Protein AF-A0A0D2F2R9-F1 (afdb_monomer)

Foldseek 3Di:
DDDVVDPPPPDDLLDDPLVCLDPPRDLLVLVVNLLSLLLLLVLLLQLLLLLVVCVVPHDPVCSLVVSCPRRPDPVSSVCRPPDPVVSVVSNVSSLVRNLSSVVSSCVFAVCQLVCLLPVCVLQVDQDPDDDTRDSNSSSNSCVVCSVVQVVRPPRSVLLVLLLVLQLVLCLVVLVVVLVDPVLCPDPPNPDDSVRVSNVRSSVCSSVRSVQSSQQSSDPDPDRPSNVVSVVVVVVVVVVVVVVVVVVVVPPPPDDDPPDDD

Secondary structure (DSSP, 8-state):
---TT---TT--TT---GGGGSTT--HHHHHHHHHHHHHHHHHHHHHHHHHHHHHTTS-HHHHHHHHHTS-SSTTGGGGTT--HHHHHHHHHHHHHHHHHHHHHHHHH-TTHHHHHHSHHHHHSS--S---TTSHHHHHHHHHHHHHHHHHSTTHHHHHHHHHHHHHHHTHHHHHHHHHSHHHHTSTTTTS-HHHHHHHHHHHHGGGGHHHHHHHHT--SSS-HHHHHHHHHHHHHHHHHHHHHHHHHTSSS---------

Organism: NCBI:txid1851006

Radius of gyration: 24.72 Å; Cα contacts (8 Å, |Δi|>4): 229; chains: 1; bounding box: 57×102×55 Å

Mean predicted aligned error: 7.51 Å

Solvent-accessible surface area (backbone atoms only — not comparable to full-atom values): 15160 Å² total; per-residue (Å²): 134,88,58,90,90,66,74,65,82,83,63,61,93,81,55,85,64,70,78,57,59,46,100,80,51,51,62,65,59,53,51,52,51,42,52,53,48,43,52,52,42,48,32,51,45,48,48,53,37,48,52,62,54,40,71,77,72,49,64,77,90,50,47,66,62,58,48,65,67,56,40,85,45,81,79,49,50,75,56,52,92,51,58,70,68,58,54,49,52,52,46,55,51,41,54,51,48,48,43,53,46,50,55,29,40,46,72,48,28,65,51,44,59,52,41,70,78,49,40,65,76,36,64,72,58,79,62,93,65,66,49,95,52,36,62,39,40,44,25,51,46,41,72,76,41,41,68,62,53,69,72,41,80,58,45,59,57,41,52,51,42,4,22,51,51,33,26,64,72,42,46,65,63,51,52,57,45,63,72,32,70,68,40,63,77,37,94,71,51,86,60,51,72,66,60,52,37,52,54,50,6,56,72,40,15,65,81,29,43,66,42,27,52,48,36,75,52,52,89,60,91,70,47,56,46,62,57,51,50,51,52,51,55,50,51,54,52,51,54,51,51,52,55,54,58,60,58,67,70,71,73,77,82,74,81,78,83,81,85,77,137

pLDDT: mean 89.36, std 12.5, range [43.59, 98.31]

Sequence (261 aa):
MDLPFLNIKGADVLEDVTYLKQRHGDVHHVAAVMLLKLKLHIDIINIKLVRKVIAARLPPELWGRVEAYVPRSPVSAQWVGKPYGEITRTQCKLEVQVKLLSGAIRNINPHFAGGLLDPDEYLSSRPGYYSPGSPEEVQLLLHYSYTAWWQHEGVLELLQSAKSIAGKDSEDEIEDMMEGTTFRNNPGSDRTKEELLDDVSRNRLWAYIDYAVADAMSLSENRPSDVKMLQTRQRNRELLAEEYEDEDEDEDEYEYDSDSE

Structure (mmCIF, N/CA/C/O backbone):
data_AF-A0A0D2F2R9-F1
#
_entry.id   AF-A0A0D2F2R9-F1
#
loop_
_atom_site.group_PDB
_atom_site.id
_atom_site.type_symbol
_atom_site.label_atom_id
_atom_site.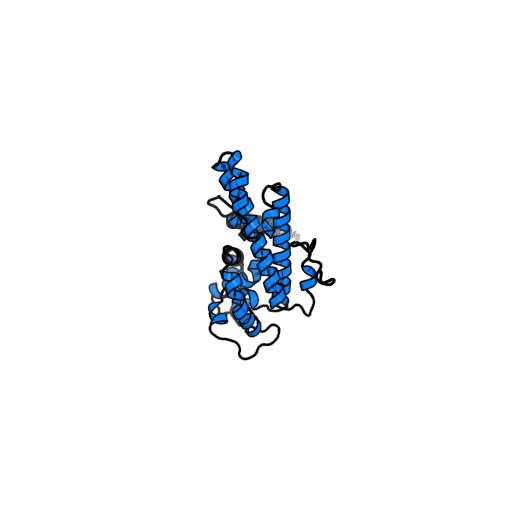label_alt_id
_atom_site.label_comp_id
_atom_site.label_asym_id
_atom_site.label_entity_id
_atom_site.label_seq_id
_atom_site.pdbx_PDB_ins_code
_atom_site.Cartn_x
_atom_site.Cartn_y
_atom_site.Cartn_z
_atom_site.occupancy
_atom_site.B_iso_or_equiv
_atom_site.auth_seq_id
_atom_site.auth_comp_id
_atom_site.auth_asym_id
_atom_site.auth_atom_id
_atom_site.pdbx_PDB_model_num
ATOM 1 N N . MET A 1 1 ? 4.576 -34.138 16.706 1.00 43.59 1 MET A N 1
ATOM 2 C CA . MET A 1 1 ? 5.961 -34.004 16.220 1.00 43.59 1 MET A CA 1
ATOM 3 C C . MET A 1 1 ? 6.356 -32.550 16.394 1.00 43.59 1 MET A C 1
ATOM 5 O O . MET A 1 1 ? 5.737 -31.715 15.751 1.00 43.59 1 MET A O 1
ATOM 9 N N . ASP A 1 2 ? 7.306 -32.252 17.280 1.00 52.09 2 ASP A N 1
ATOM 10 C CA . ASP A 1 2 ? 7.965 -30.942 17.332 1.00 52.09 2 ASP A CA 1
ATOM 11 C C . ASP A 1 2 ? 9.156 -31.005 16.366 1.00 52.09 2 ASP A C 1
ATOM 13 O O . ASP A 1 2 ? 10.113 -31.740 16.604 1.00 52.09 2 ASP A O 1
ATOM 17 N N . LEU A 1 3 ? 9.064 -30.310 15.230 1.00 56.62 3 LEU A N 1
ATOM 18 C CA . LEU A 1 3 ? 10.177 -30.174 14.290 1.00 56.62 3 LEU A CA 1
ATOM 19 C C . LEU A 1 3 ? 11.102 -29.053 14.808 1.00 56.62 3 LEU A C 1
ATOM 21 O O . LEU A 1 3 ? 10.664 -27.904 14.859 1.00 56.62 3 LEU A O 1
ATOM 25 N N . PRO A 1 4 ? 12.366 -29.333 15.183 1.00 58.88 4 PRO A N 1
ATOM 26 C CA . PRO A 1 4 ? 13.235 -28.361 15.862 1.00 58.88 4 PRO A CA 1
ATOM 27 C C . PRO A 1 4 ? 13.647 -27.160 14.993 1.00 58.88 4 PRO A C 1
ATOM 29 O O . PRO A 1 4 ? 14.114 -26.156 15.519 1.00 58.88 4 PRO A O 1
ATOM 32 N N . PHE A 1 5 ? 13.458 -27.239 13.676 1.00 55.34 5 PHE A N 1
ATOM 33 C CA . PHE A 1 5 ? 13.800 -26.186 12.713 1.00 55.34 5 PHE A CA 1
ATOM 34 C C . PHE A 1 5 ? 12.617 -25.283 12.329 1.00 55.34 5 PHE A C 1
ATOM 36 O O . PHE A 1 5 ? 12.804 -24.316 11.600 1.00 55.34 5 PHE A O 1
ATOM 43 N N . LEU A 1 6 ? 11.407 -25.575 12.815 1.00 51.28 6 LEU A N 1
ATOM 44 C CA . LEU A 1 6 ? 10.207 -24.783 12.547 1.00 51.28 6 LEU A CA 1
ATOM 45 C C . LEU A 1 6 ? 9.561 -24.370 13.875 1.00 51.28 6 LEU A C 1
ATOM 47 O O . LEU A 1 6 ? 8.419 -24.714 14.180 1.00 51.28 6 LEU A O 1
ATOM 51 N N . ASN A 1 7 ? 10.324 -23.650 14.703 1.00 58.91 7 ASN A N 1
ATOM 52 C CA . ASN A 1 7 ? 9.781 -23.053 15.916 1.00 58.91 7 ASN A CA 1
ATOM 53 C C . ASN A 1 7 ? 8.976 -21.793 15.568 1.00 58.91 7 ASN A C 1
ATOM 55 O O . ASN A 1 7 ? 9.491 -20.681 15.583 1.00 58.91 7 ASN A O 1
ATOM 59 N N . ILE A 1 8 ? 7.695 -21.983 15.262 1.00 65.62 8 ILE A N 1
ATOM 60 C CA . ILE A 1 8 ? 6.732 -20.898 15.012 1.00 65.62 8 ILE A CA 1
ATOM 61 C C . ILE A 1 8 ? 6.166 -20.283 16.303 1.00 65.62 8 ILE A C 1
ATOM 63 O O . ILE A 1 8 ? 5.365 -19.348 16.245 1.00 65.62 8 ILE A O 1
ATOM 67 N N . LYS A 1 9 ? 6.540 -20.797 17.486 1.00 65.62 9 LYS A N 1
ATOM 68 C CA . LYS A 1 9 ? 6.052 -20.260 18.763 1.00 65.62 9 LYS A CA 1
ATOM 69 C C . LYS A 1 9 ? 6.741 -18.925 19.034 1.00 65.62 9 LYS A C 1
ATOM 71 O O . LYS A 1 9 ? 7.938 -18.884 19.294 1.00 65.62 9 LYS A O 1
ATOM 76 N N . GLY A 1 10 ? 5.960 -17.848 18.996 1.00 69.19 10 GLY A N 1
ATOM 77 C CA . GLY A 1 10 ? 6.463 -16.484 19.171 1.00 69.19 10 GLY A CA 1
ATOM 78 C C . GLY A 1 10 ? 6.963 -15.830 17.883 1.00 69.19 10 GLY A C 1
ATOM 79 O O . GLY A 1 10 ? 7.664 -14.828 17.970 1.00 69.19 10 GLY A O 1
ATOM 80 N N . ALA A 1 11 ? 6.616 -16.372 16.708 1.00 79.25 11 ALA A N 1
ATOM 81 C CA . ALA A 1 11 ? 6.898 -15.705 15.442 1.00 79.25 11 ALA A CA 1
ATOM 82 C C . ALA A 1 11 ? 6.258 -14.304 15.422 1.00 79.25 11 ALA A C 1
ATOM 84 O O . ALA A 1 11 ? 5.052 -14.160 15.647 1.00 79.25 11 ALA A O 1
ATOM 85 N N . ASP A 1 12 ? 7.071 -13.277 15.165 1.00 86.19 12 ASP A N 1
ATOM 86 C CA . ASP A 1 12 ? 6.595 -11.903 15.042 1.00 86.19 12 ASP A CA 1
ATOM 87 C C . ASP A 1 12 ? 6.060 -11.682 13.627 1.00 86.19 12 ASP A C 1
ATOM 89 O O . ASP A 1 12 ? 6.804 -11.567 12.658 1.00 86.19 12 ASP A O 1
ATOM 93 N N . VAL A 1 13 ? 4.741 -11.577 13.502 1.00 89.81 13 VAL A N 1
ATOM 94 C CA . VAL A 1 13 ? 4.090 -11.273 12.220 1.00 89.81 13 VAL A CA 1
ATOM 95 C C . VAL A 1 13 ? 4.494 -9.891 11.696 1.00 89.81 13 VAL A C 1
ATOM 97 O O . VAL A 1 13 ? 4.395 -9.624 10.498 1.00 89.81 13 VAL A O 1
ATOM 100 N N . LEU A 1 14 ? 4.976 -9.006 12.568 1.00 92.38 14 LEU A N 1
ATOM 101 C CA . LEU A 1 14 ? 5.519 -7.698 12.227 1.00 92.38 14 LEU A CA 1
ATOM 102 C C . LEU A 1 14 ? 7.053 -7.703 12.193 1.00 92.38 14 LEU A C 1
ATOM 104 O O . LEU A 1 14 ? 7.640 -6.622 12.281 1.00 92.38 14 LEU A O 1
ATOM 108 N N . GLU A 1 15 ? 7.704 -8.859 12.032 1.00 91.44 15 GLU A N 1
ATOM 109 C CA . GLU A 1 15 ? 9.161 -8.931 11.902 1.00 91.44 15 GLU A CA 1
ATOM 110 C C . GLU A 1 15 ? 9.682 -8.000 10.802 1.00 91.44 15 GLU A C 1
ATOM 112 O O . GLU A 1 15 ? 8.960 -7.636 9.861 1.00 91.44 15 GLU A O 1
ATOM 117 N N . ASP A 1 16 ? 10.935 -7.582 10.958 1.00 91.19 16 ASP A N 1
ATOM 118 C CA . ASP A 1 16 ? 11.603 -6.756 9.968 1.00 91.19 16 ASP A CA 1
ATOM 119 C C . ASP A 1 16 ? 11.677 -7.479 8.618 1.00 91.19 16 ASP A C 1
ATOM 121 O O . ASP A 1 16 ? 12.004 -8.656 8.554 1.00 91.19 16 ASP A O 1
ATOM 125 N N . VAL A 1 17 ? 11.369 -6.766 7.534 1.00 92.75 17 VAL A N 1
ATOM 126 C CA . VAL A 1 17 ? 11.293 -7.335 6.177 1.00 92.75 17 VAL A CA 1
ATOM 127 C C . VAL A 1 17 ? 12.525 -7.009 5.334 1.00 92.75 17 VAL A C 1
ATOM 129 O O . VAL A 1 17 ? 12.573 -7.346 4.153 1.00 92.75 17 VAL A O 1
ATOM 132 N N . THR A 1 18 ? 13.533 -6.330 5.892 1.00 90.12 18 THR A N 1
ATOM 133 C CA . THR A 1 18 ? 14.696 -5.889 5.106 1.00 90.12 18 THR A CA 1
ATOM 134 C C . THR A 1 18 ? 15.574 -7.050 4.653 1.00 90.12 18 THR A C 1
ATOM 136 O O . THR A 1 18 ? 16.265 -6.914 3.643 1.00 90.12 18 THR A O 1
ATOM 139 N N . TYR A 1 19 ? 15.481 -8.216 5.303 1.00 87.00 19 TYR A N 1
ATOM 140 C CA . TYR A 1 19 ? 16.155 -9.437 4.853 1.00 87.00 19 TYR A CA 1
ATOM 141 C C . TYR A 1 19 ? 15.726 -9.870 3.441 1.00 87.00 19 TYR A C 1
ATOM 143 O O . TYR A 1 19 ? 16.509 -10.495 2.730 1.00 87.00 19 TYR A O 1
ATOM 151 N N . LEU A 1 20 ? 14.528 -9.473 2.997 1.00 88.06 20 LEU A N 1
ATOM 152 C CA . LEU A 1 20 ? 14.002 -9.763 1.660 1.00 88.06 20 LEU A CA 1
ATOM 153 C C . LEU A 1 20 ? 14.582 -8.862 0.561 1.00 88.06 20 LEU A C 1
ATOM 155 O O . LEU A 1 20 ? 14.332 -9.099 -0.616 1.00 88.06 20 LEU A O 1
ATOM 159 N N . LYS A 1 21 ? 15.383 -7.846 0.913 1.00 81.00 21 LYS A N 1
ATOM 160 C CA . LYS A 1 21 ? 16.073 -6.973 -0.056 1.00 81.00 21 LYS A CA 1
ATOM 161 C C . LYS A 1 21 ? 17.346 -7.590 -0.651 1.00 81.00 21 LYS A C 1
ATOM 163 O O . LYS A 1 21 ? 18.031 -6.931 -1.430 1.00 81.00 21 LYS A O 1
ATOM 168 N N . GLN A 1 22 ? 17.726 -8.802 -0.249 1.00 70.50 22 GLN A N 1
ATOM 169 C CA . GLN A 1 22 ? 18.980 -9.419 -0.683 1.00 70.50 22 GLN A CA 1
ATOM 170 C C . GLN A 1 22 ? 18.961 -9.777 -2.180 1.00 70.50 22 GLN A C 1
ATOM 172 O O . GLN A 1 22 ? 17.919 -10.081 -2.750 1.00 70.50 22 GLN A O 1
ATOM 177 N N . ARG A 1 23 ? 20.149 -9.786 -2.805 1.00 56.97 23 ARG A N 1
ATOM 178 C CA . ARG A 1 23 ? 20.401 -9.935 -4.259 1.00 56.97 23 ARG A CA 1
ATOM 179 C C . ARG A 1 23 ? 19.806 -11.195 -4.924 1.00 56.97 23 ARG A C 1
ATOM 181 O O . ARG A 1 23 ? 19.822 -11.283 -6.143 1.00 56.97 23 ARG A O 1
ATOM 188 N N . HIS A 1 24 ? 19.290 -12.146 -4.145 1.00 58.75 24 HIS A N 1
ATOM 189 C CA . HIS A 1 24 ? 18.661 -13.387 -4.618 1.00 58.75 24 HIS A CA 1
ATOM 190 C C . HIS A 1 24 ? 17.223 -13.556 -4.093 1.00 58.75 24 HIS A C 1
ATOM 192 O O . HIS A 1 24 ? 16.749 -14.681 -3.960 1.00 58.75 24 HIS A O 1
ATOM 198 N N . GLY A 1 25 ? 16.554 -12.461 -3.717 1.00 68.56 25 GLY A N 1
ATOM 199 C CA . GLY A 1 25 ? 15.155 -12.499 -3.304 1.00 68.56 25 GLY A CA 1
ATOM 200 C C . GLY A 1 25 ? 14.272 -13.039 -4.428 1.00 68.56 25 GLY A C 1
ATOM 201 O O . GLY A 1 25 ? 14.330 -12.555 -5.553 1.00 68.56 25 GLY A O 1
ATOM 202 N N . ASP A 1 26 ? 13.472 -14.052 -4.116 1.00 88.19 26 ASP A N 1
ATOM 203 C CA . ASP A 1 26 ? 12.500 -14.637 -5.036 1.00 88.19 26 ASP A CA 1
ATOM 204 C C . ASP A 1 26 ? 11.239 -13.760 -5.103 1.00 88.19 26 ASP A C 1
AT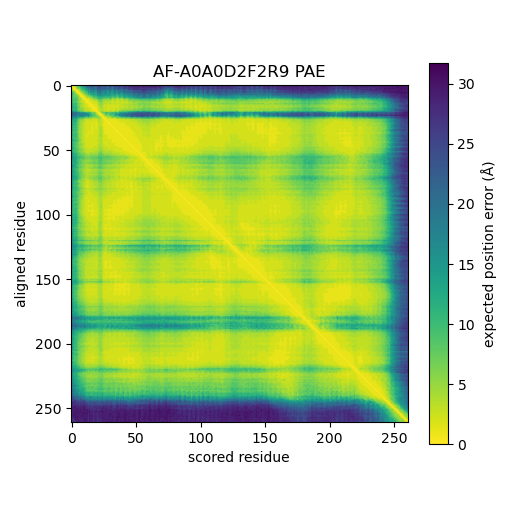OM 206 O O . ASP A 1 26 ? 10.612 -13.493 -4.071 1.00 88.19 26 ASP A O 1
ATOM 210 N N . VAL A 1 27 ? 10.851 -13.320 -6.307 1.00 92.75 27 VAL A N 1
ATOM 211 C CA . VAL A 1 27 ? 9.683 -12.445 -6.510 1.00 92.75 27 VAL A CA 1
ATOM 212 C C . VAL A 1 27 ? 8.401 -13.081 -5.972 1.00 92.75 27 VAL A C 1
ATOM 214 O O . VAL A 1 27 ? 7.575 -12.376 -5.390 1.00 92.75 27 VAL A O 1
ATOM 217 N N . HIS A 1 28 ? 8.259 -14.410 -6.065 1.00 93.81 28 HIS A N 1
ATOM 218 C CA . HIS A 1 28 ? 7.095 -15.117 -5.531 1.00 93.81 28 HIS A CA 1
ATOM 219 C C . HIS A 1 28 ? 7.034 -15.009 -4.007 1.00 93.81 28 HIS A C 1
ATOM 221 O O . HIS A 1 28 ? 5.979 -14.694 -3.446 1.00 93.81 28 HIS A O 1
ATOM 227 N N . HIS A 1 29 ? 8.166 -15.219 -3.334 1.00 93.62 29 HIS A N 1
ATOM 228 C CA . HIS A 1 29 ? 8.249 -15.093 -1.887 1.00 93.62 29 HIS A CA 1
ATOM 229 C C . HIS A 1 29 ? 7.958 -13.664 -1.410 1.00 93.62 29 HIS A C 1
ATOM 231 O O . HIS A 1 29 ? 7.120 -13.472 -0.524 1.00 93.62 29 HIS A O 1
ATOM 237 N N . VAL A 1 30 ? 8.583 -12.650 -2.020 1.00 95.62 30 VAL A N 1
ATOM 238 C CA . VAL A 1 30 ? 8.361 -11.253 -1.611 1.00 95.62 30 VAL A CA 1
ATOM 239 C C . VAL A 1 30 ? 6.918 -10.818 -1.895 1.00 95.62 30 VAL A C 1
ATOM 241 O O . VAL A 1 30 ? 6.299 -10.181 -1.040 1.00 95.62 30 VAL A O 1
ATOM 244 N N . ALA A 1 31 ? 6.338 -11.218 -3.032 1.00 96.56 31 ALA A N 1
ATOM 245 C CA . ALA A 1 31 ? 4.935 -10.956 -3.355 1.00 96.56 31 ALA A CA 1
ATOM 246 C C . ALA A 1 31 ? 3.977 -11.606 -2.346 1.00 96.56 31 ALA A C 1
ATOM 248 O O . ALA A 1 31 ? 3.031 -10.961 -1.889 1.00 96.56 31 ALA A O 1
ATOM 249 N N . ALA A 1 32 ? 4.241 -12.851 -1.937 1.00 96.62 32 ALA A N 1
ATOM 250 C CA . ALA A 1 32 ? 3.442 -13.533 -0.924 1.00 96.62 32 ALA A CA 1
ATOM 251 C C . ALA A 1 32 ? 3.495 -12.805 0.429 1.00 96.62 32 ALA A C 1
ATOM 253 O O . ALA A 1 32 ? 2.450 -12.564 1.040 1.00 96.62 32 ALA A O 1
ATOM 254 N N . VAL A 1 33 ? 4.689 -12.398 0.879 1.00 96.31 33 VAL A N 1
ATOM 255 C CA . VAL A 1 33 ? 4.847 -11.615 2.116 1.00 96.31 33 VAL A CA 1
ATOM 256 C C . VAL A 1 33 ? 4.134 -10.268 1.993 1.00 96.31 33 VAL A C 1
ATOM 258 O O . VAL A 1 33 ? 3.412 -9.884 2.912 1.00 96.31 33 VAL A O 1
ATOM 261 N N . MET A 1 34 ? 4.249 -9.580 0.855 1.00 97.06 34 MET A N 1
ATOM 262 C CA . MET A 1 34 ? 3.551 -8.315 0.613 1.00 97.06 34 MET A CA 1
ATOM 263 C C . MET A 1 34 ? 2.032 -8.463 0.701 1.00 97.06 34 MET A C 1
ATOM 265 O O . MET A 1 34 ? 1.394 -7.686 1.413 1.00 97.06 34 MET A O 1
ATOM 269 N N . LEU A 1 35 ? 1.457 -9.487 0.066 1.00 97.69 35 LEU A N 1
ATOM 270 C CA . LEU A 1 35 ? 0.030 -9.785 0.171 1.00 97.69 35 LEU A CA 1
ATOM 271 C C . LEU A 1 35 ? -0.383 -10.039 1.630 1.00 97.69 35 LEU A C 1
ATOM 273 O O . LEU A 1 35 ? -1.415 -9.541 2.077 1.00 97.69 35 LEU A O 1
ATOM 277 N N . LEU A 1 36 ? 0.418 -10.776 2.407 1.00 96.62 36 LEU A N 1
ATOM 278 C CA . LEU A 1 36 ? 0.139 -11.001 3.830 1.00 96.62 36 LEU A CA 1
ATOM 279 C C . LEU A 1 36 ? 0.169 -9.696 4.638 1.00 96.62 36 LEU A C 1
ATOM 281 O O . LEU A 1 36 ? -0.739 -9.467 5.438 1.00 96.62 36 LEU A O 1
ATOM 285 N N . LYS A 1 37 ? 1.152 -8.816 4.411 1.00 97.25 37 LYS A N 1
ATOM 286 C CA . LYS A 1 37 ? 1.216 -7.507 5.085 1.00 97.25 37 LYS A CA 1
ATOM 287 C C . LYS A 1 37 ? 0.031 -6.620 4.709 1.00 97.25 37 LYS A C 1
ATOM 289 O O . LYS A 1 37 ? -0.567 -6.020 5.597 1.00 97.25 37 LYS A O 1
ATOM 294 N N . LEU A 1 38 ? -0.353 -6.587 3.432 1.00 97.81 38 LEU A N 1
ATOM 295 C CA . LEU A 1 38 ? -1.517 -5.832 2.963 1.00 97.81 38 LEU A CA 1
ATOM 296 C C . LEU A 1 38 ? -2.820 -6.351 3.582 1.00 97.81 38 LEU A C 1
ATOM 298 O O . LEU A 1 38 ? -3.618 -5.546 4.046 1.00 97.81 38 LEU A O 1
ATOM 302 N N . LYS A 1 39 ? -3.015 -7.672 3.699 1.00 96.62 39 LYS A N 1
ATOM 303 C CA . LYS A 1 39 ? -4.192 -8.234 4.394 1.00 96.62 39 LYS A CA 1
ATOM 304 C C . LYS A 1 39 ? -4.303 -7.756 5.838 1.00 96.62 39 LYS A C 1
ATOM 306 O O . LYS A 1 39 ? -5.371 -7.317 6.257 1.00 96.62 39 LYS A O 1
ATOM 311 N N . LEU A 1 40 ? -3.200 -7.828 6.586 1.00 96.81 40 LEU A N 1
ATOM 312 C CA . LEU A 1 40 ? -3.157 -7.338 7.967 1.00 96.81 40 LEU A CA 1
ATOM 313 C C . LEU A 1 40 ? -3.451 -5.841 8.017 1.00 96.81 40 LEU A C 1
ATOM 315 O O . LEU A 1 40 ? -4.153 -5.375 8.908 1.00 96.81 40 LEU A O 1
ATOM 319 N N . HIS A 1 41 ? -2.949 -5.093 7.038 1.00 97.31 41 HIS A N 1
ATOM 320 C CA . HIS A 1 41 ? -3.174 -3.663 6.952 1.00 97.31 41 HIS A CA 1
ATOM 321 C C . HIS A 1 41 ? -4.653 -3.325 6.726 1.00 97.31 41 HIS A C 1
ATOM 323 O O . HIS A 1 41 ? -5.189 -2.486 7.446 1.00 97.31 41 HIS A O 1
ATOM 329 N N . ILE A 1 42 ? -5.338 -4.029 5.817 1.00 97.88 42 ILE A N 1
ATOM 330 C CA . ILE A 1 42 ? -6.787 -3.872 5.620 1.00 97.88 42 ILE A CA 1
ATOM 331 C C . ILE A 1 42 ? -7.560 -4.213 6.898 1.00 97.88 42 ILE A C 1
ATOM 333 O O . ILE A 1 42 ? -8.463 -3.472 7.279 1.00 97.88 42 ILE A O 1
ATOM 337 N N . ASP A 1 43 ? -7.196 -5.284 7.607 1.00 97.12 43 ASP A N 1
ATOM 338 C CA . ASP A 1 43 ? -7.860 -5.619 8.871 1.00 97.12 43 ASP A CA 1
ATOM 339 C C . ASP A 1 43 ? -7.673 -4.502 9.922 1.00 97.12 43 ASP A C 1
ATOM 341 O O . ASP A 1 43 ? -8.625 -4.142 10.614 1.00 97.12 43 ASP A O 1
ATOM 345 N N . ILE A 1 44 ? -6.485 -3.890 10.006 1.00 97.56 44 ILE A N 1
ATOM 346 C CA . ILE A 1 44 ? -6.218 -2.738 10.884 1.00 97.56 44 ILE A CA 1
ATOM 347 C C . ILE A 1 44 ? -7.056 -1.512 10.490 1.00 97.56 44 ILE A C 1
ATOM 349 O O . ILE A 1 44 ? -7.644 -0.871 11.367 1.00 97.56 44 ILE A O 1
ATOM 353 N N . ILE A 1 45 ? -7.145 -1.201 9.192 1.00 97.44 45 ILE A N 1
ATOM 354 C CA . ILE A 1 45 ? -8.000 -0.126 8.662 1.00 97.44 45 ILE A CA 1
ATOM 355 C C . ILE A 1 45 ? -9.448 -0.364 9.083 1.00 97.44 45 ILE A C 1
ATOM 357 O O . ILE A 1 45 ? -10.071 0.527 9.661 1.00 97.44 45 ILE A O 1
ATOM 361 N N . ASN A 1 46 ? -9.951 -1.582 8.882 1.00 97.06 46 ASN A N 1
ATOM 362 C CA . ASN A 1 46 ? -11.326 -1.941 9.205 1.00 97.06 46 ASN A CA 1
ATOM 363 C C . ASN A 1 46 ? -11.606 -1.837 10.708 1.00 97.06 46 ASN A C 1
ATOM 365 O O . ASN A 1 46 ? -12.637 -1.283 11.089 1.00 97.06 46 ASN A O 1
ATOM 369 N N . ILE A 1 47 ? -10.686 -2.288 11.574 1.00 96.94 47 ILE A N 1
ATOM 370 C CA . ILE A 1 47 ? -10.818 -2.133 13.034 1.00 96.94 47 ILE A CA 1
ATOM 371 C C . ILE A 1 47 ? -10.943 -0.646 13.398 1.00 96.94 47 ILE A C 1
ATOM 373 O O . ILE A 1 47 ? -11.844 -0.253 14.146 1.00 96.94 47 ILE A O 1
ATOM 377 N N . LYS A 1 48 ? -10.066 0.208 12.854 1.00 97.00 48 LYS A N 1
ATOM 378 C CA . LYS A 1 48 ? -10.086 1.653 13.135 1.00 97.00 48 LYS A CA 1
ATOM 379 C C . LYS A 1 48 ? -11.346 2.323 12.593 1.00 97.00 48 LYS A C 1
ATOM 381 O O . LYS A 1 48 ? -11.936 3.145 13.294 1.00 97.00 48 LYS A O 1
ATOM 386 N N . LEU A 1 49 ? -11.762 1.976 11.378 1.00 96.00 49 LEU A N 1
ATOM 387 C CA . LEU A 1 49 ? -12.959 2.517 10.742 1.00 96.00 49 LEU A CA 1
ATOM 388 C C . LEU A 1 49 ? -14.217 2.134 11.526 1.00 96.00 49 LEU A C 1
ATOM 390 O O . LEU A 1 49 ? -15.018 3.006 11.863 1.00 96.00 49 LEU A O 1
ATOM 394 N N . VAL A 1 50 ? -14.351 0.861 11.907 1.00 96.50 50 VAL A N 1
ATOM 395 C CA . VAL A 1 50 ? -15.476 0.389 12.721 1.00 96.50 50 VAL A CA 1
ATOM 396 C C . VAL A 1 50 ? -15.550 1.135 14.042 1.00 96.50 50 VAL A C 1
ATOM 398 O O . VAL A 1 50 ? -16.631 1.595 14.394 1.00 96.50 50 VAL A O 1
ATOM 401 N N . ARG A 1 51 ? -14.427 1.359 14.734 1.00 95.62 51 ARG A N 1
ATOM 402 C CA . ARG A 1 51 ? -14.421 2.163 15.968 1.00 95.62 51 ARG A CA 1
ATOM 403 C C . ARG A 1 51 ? -14.974 3.571 15.768 1.00 95.62 51 ARG A C 1
ATOM 405 O O . ARG A 1 51 ? -15.749 4.032 16.602 1.00 95.62 51 ARG A O 1
ATOM 412 N N . LYS A 1 52 ? -14.618 4.239 14.665 1.00 94.44 52 LYS A N 1
ATOM 413 C CA . LYS A 1 52 ? -15.163 5.568 14.336 1.00 94.44 52 LYS A CA 1
ATOM 414 C C . LYS A 1 52 ? -16.676 5.510 14.116 1.00 94.44 52 LYS A C 1
ATOM 416 O O . LYS A 1 52 ? -17.403 6.351 14.634 1.00 94.44 52 LYS A O 1
ATOM 421 N N . VAL A 1 53 ? -17.151 4.505 13.379 1.00 94.81 53 VAL A N 1
ATOM 422 C CA . VAL A 1 53 ? -18.574 4.358 13.040 1.00 94.81 53 VAL A CA 1
ATOM 423 C C . VAL A 1 53 ? -19.416 3.980 14.262 1.00 94.81 53 VAL A C 1
ATOM 425 O O . VAL A 1 53 ? -20.462 4.587 14.492 1.00 94.81 53 VAL A O 1
ATOM 428 N N . ILE A 1 54 ? -18.981 3.002 15.063 1.00 95.25 54 ILE A N 1
ATOM 429 C CA . ILE A 1 54 ? -19.757 2.507 16.212 1.00 95.25 54 ILE A CA 1
ATOM 430 C C . ILE A 1 54 ? -19.815 3.524 17.348 1.00 95.25 54 ILE A C 1
ATOM 432 O O . ILE A 1 54 ? -20.858 3.626 17.986 1.00 95.25 54 ILE A O 1
ATOM 436 N N . ALA A 1 55 ? -18.756 4.314 17.561 1.00 92.12 55 ALA A N 1
ATOM 437 C CA . ALA A 1 55 ? -18.748 5.354 18.589 1.00 92.12 55 ALA A CA 1
ATOM 438 C C . ALA A 1 55 ? -19.850 6.404 18.361 1.00 92.12 55 ALA A C 1
ATOM 440 O O . ALA A 1 55 ? -20.383 6.954 19.319 1.00 92.12 55 ALA A O 1
ATOM 441 N N . ALA A 1 56 ? -20.226 6.643 17.101 1.00 91.88 56 ALA A N 1
ATOM 442 C CA . ALA A 1 56 ? -21.290 7.574 16.738 1.00 91.88 56 ALA A CA 1
ATOM 443 C C . ALA A 1 56 ? -22.695 6.941 16.699 1.00 91.88 56 ALA A C 1
ATOM 445 O O . ALA A 1 56 ? -23.680 7.668 16.588 1.00 91.88 56 ALA A O 1
ATOM 446 N N . ARG A 1 57 ? -22.812 5.603 16.723 1.00 93.50 57 ARG A N 1
ATOM 447 C CA . ARG A 1 57 ? -24.067 4.900 16.381 1.00 93.50 57 ARG A CA 1
ATOM 448 C C . ARG A 1 57 ? -24.548 3.881 17.405 1.00 93.50 57 ARG A C 1
ATOM 450 O O . ARG A 1 57 ? -25.725 3.534 17.377 1.00 93.50 57 ARG A O 1
ATOM 457 N N . LEU A 1 58 ? -23.669 3.367 18.263 1.00 94.81 58 LEU A N 1
ATOM 458 C CA . LEU A 1 58 ? -23.973 2.261 19.167 1.00 94.81 58 LEU A CA 1
ATOM 459 C C . LEU A 1 58 ? -23.622 2.599 20.622 1.00 94.81 58 LEU A C 1
ATOM 461 O O . LEU A 1 58 ? -22.635 3.298 20.862 1.00 94.81 58 LEU A O 1
ATOM 465 N N . PRO A 1 59 ? -24.364 2.042 21.595 1.00 95.50 59 PRO A N 1
ATOM 466 C CA . PRO A 1 59 ? -23.984 2.076 23.003 1.00 95.50 59 PRO A CA 1
ATOM 467 C C . PRO A 1 59 ? -22.611 1.417 23.254 1.00 95.50 59 PRO A C 1
ATOM 469 O O . PRO A 1 59 ? -22.295 0.420 22.586 1.00 95.50 59 PRO A O 1
ATOM 472 N N . PRO A 1 60 ? -21.813 1.910 24.224 1.00 93.88 60 PRO A N 1
ATOM 473 C CA . PRO A 1 60 ? -20.482 1.378 24.536 1.00 93.88 60 PRO A CA 1
ATOM 474 C C . PRO A 1 60 ? -20.426 -0.129 24.807 1.00 93.88 60 PRO A C 1
ATOM 476 O O . PRO A 1 60 ? -19.446 -0.793 24.468 1.00 93.88 60 PRO A O 1
ATOM 479 N N . GLU A 1 61 ? -21.497 -0.698 25.358 1.00 94.62 61 GLU A N 1
ATOM 480 C CA . GLU A 1 61 ? -21.607 -2.120 25.697 1.00 94.62 61 GLU A CA 1
ATOM 481 C C . GLU A 1 61 ? -21.560 -3.028 24.458 1.00 94.62 61 GLU A C 1
ATOM 483 O O . GLU A 1 61 ? -21.235 -4.215 24.558 1.00 94.62 61 GLU A O 1
ATOM 488 N N . LEU A 1 62 ? -21.881 -2.484 23.278 1.00 95.12 62 LEU A N 1
ATOM 489 C CA . LEU A 1 62 ? -21.869 -3.217 22.014 1.00 95.12 62 LEU A CA 1
ATOM 490 C C . LEU A 1 62 ? -20.554 -3.071 21.245 1.00 95.12 62 LEU A C 1
ATOM 492 O O . LEU A 1 62 ? -20.309 -3.866 20.337 1.00 95.12 62 LEU A O 1
ATOM 496 N N . TRP A 1 63 ? -19.693 -2.111 21.600 1.00 94.56 63 TRP A N 1
ATOM 497 C CA . TRP A 1 63 ? -18.506 -1.792 20.804 1.00 94.56 63 TRP A CA 1
ATOM 498 C C . TRP A 1 63 ? -17.563 -2.982 20.663 1.00 94.56 63 TRP A C 1
ATOM 500 O O . TRP A 1 63 ? -17.233 -3.380 19.548 1.00 94.56 63 TRP A O 1
ATOM 510 N N . GLY A 1 64 ? -17.203 -3.608 21.788 1.00 92.44 64 GLY A N 1
ATOM 511 C CA . GLY A 1 64 ? -16.298 -4.758 21.786 1.00 92.44 64 GLY A CA 1
ATOM 512 C C . GLY A 1 64 ? -16.861 -5.965 21.033 1.00 92.44 64 GLY A C 1
ATOM 513 O O . GLY A 1 64 ? -16.103 -6.704 20.412 1.00 92.44 64 GLY A O 1
ATOM 514 N N . ARG A 1 65 ? -18.191 -6.145 21.031 1.00 94.00 65 ARG A N 1
ATOM 515 C CA . ARG A 1 65 ? -18.837 -7.237 20.289 1.00 94.00 65 ARG A CA 1
ATOM 516 C C . ARG A 1 65 ? -18.725 -7.017 18.791 1.00 94.00 65 ARG A C 1
ATOM 518 O O . ARG A 1 65 ? -18.350 -7.946 18.095 1.00 94.00 65 ARG A O 1
ATOM 525 N N . VAL A 1 66 ? -19.036 -5.813 18.311 1.00 95.44 66 VAL A N 1
ATOM 526 C CA . VAL A 1 66 ? -18.950 -5.495 16.879 1.00 95.44 66 VAL A CA 1
ATOM 527 C C . VAL A 1 66 ? -17.503 -5.550 16.409 1.00 95.44 66 VAL A C 1
ATOM 529 O O . VAL A 1 66 ? -17.218 -6.197 15.407 1.00 95.44 66 VAL A O 1
ATOM 532 N N . GLU A 1 67 ? -16.584 -4.940 17.161 1.00 95.19 67 GLU A N 1
ATOM 533 C CA . GLU A 1 67 ? -15.164 -4.914 16.809 1.00 95.19 67 GLU A CA 1
ATOM 534 C C . GLU A 1 67 ? -14.558 -6.323 16.697 1.00 95.19 67 GLU A C 1
ATOM 536 O O . GLU A 1 67 ? -13.747 -6.567 15.808 1.00 95.19 67 GLU A O 1
ATOM 541 N N . ALA A 1 68 ? -14.986 -7.275 17.533 1.00 95.06 68 ALA A N 1
ATOM 542 C CA . ALA A 1 68 ? -14.493 -8.653 17.499 1.00 95.06 68 ALA A CA 1
ATOM 543 C C . ALA A 1 68 ? -14.815 -9.418 16.202 1.00 95.06 68 ALA A C 1
ATOM 545 O O . ALA A 1 68 ? -14.116 -10.380 15.893 1.00 95.06 68 ALA A O 1
ATOM 546 N N . TYR A 1 69 ? -15.830 -8.997 15.439 1.00 95.06 69 TYR A N 1
ATOM 547 C CA . TYR A 1 69 ? -16.196 -9.618 14.157 1.00 95.06 69 TYR A CA 1
ATOM 548 C C . TYR A 1 69 ? -15.541 -8.954 12.939 1.00 95.06 69 TYR A C 1
ATOM 550 O O . TYR A 1 69 ? -15.742 -9.410 11.817 1.00 95.06 69 TYR A O 1
ATOM 558 N N . VAL A 1 70 ? -14.778 -7.878 13.137 1.00 94.44 70 VAL A N 1
ATOM 559 C CA . VAL A 1 70 ? -14.155 -7.119 12.044 1.00 94.44 70 VAL A CA 1
ATOM 560 C C . VAL A 1 70 ? -12.962 -7.830 11.402 1.00 94.44 70 VAL A C 1
ATOM 562 O O . VAL A 1 70 ? -12.889 -7.856 10.172 1.00 94.44 70 VAL A O 1
ATOM 565 N N . PRO A 1 71 ? -11.994 -8.372 12.166 1.00 94.06 71 PRO A N 1
ATOM 566 C CA . PRO A 1 71 ? -10.808 -8.954 11.565 1.00 94.06 71 PRO A CA 1
ATOM 567 C C . PRO A 1 71 ? -11.149 -10.272 10.871 1.00 94.06 71 PRO A C 1
ATOM 569 O O . PRO A 1 71 ? -11.798 -11.144 11.446 1.00 94.06 71 PRO A O 1
ATOM 572 N N . ARG A 1 72 ? -10.654 -10.443 9.644 1.00 90.69 72 ARG A N 1
ATOM 573 C CA . ARG A 1 72 ? -10.875 -11.667 8.856 1.00 90.69 72 ARG A CA 1
ATOM 574 C C . ARG A 1 72 ? -9.842 -12.742 9.166 1.00 90.69 72 ARG A C 1
ATOM 576 O O . ARG A 1 72 ? -10.100 -13.930 8.993 1.00 90.69 72 ARG A O 1
ATOM 583 N N . SER A 1 73 ? -8.661 -12.325 9.619 1.00 88.75 73 SER A N 1
ATOM 584 C CA . SER A 1 73 ? -7.594 -13.224 10.039 1.00 88.75 73 SER A CA 1
ATOM 585 C C . SER A 1 73 ? -7.596 -13.429 11.558 1.00 88.75 73 SER A C 1
ATOM 587 O O . SER A 1 73 ? -7.624 -12.444 12.302 1.00 88.75 73 SER A O 1
ATOM 589 N N . PRO A 1 74 ? -7.432 -14.673 12.051 1.00 90.12 74 PRO A N 1
ATOM 590 C CA . PRO A 1 74 ? -7.174 -14.937 13.469 1.00 90.12 74 PRO A CA 1
ATOM 591 C C . PRO A 1 74 ? -5.950 -14.185 14.004 1.00 90.12 74 PRO A C 1
ATOM 593 O O . PRO A 1 74 ? -5.904 -13.818 15.174 1.00 90.12 74 PRO A O 1
ATOM 596 N N . VAL A 1 75 ? -4.967 -13.915 13.139 1.00 91.81 75 VAL A N 1
ATOM 597 C CA . VAL A 1 75 ? -3.775 -13.134 13.490 1.00 91.81 75 VAL A CA 1
ATOM 598 C C . VAL A 1 75 ? -4.145 -11.691 13.820 1.00 91.81 75 VAL A C 1
ATOM 600 O O . VAL A 1 75 ? -3.580 -11.111 14.742 1.00 91.81 75 VAL A O 1
ATOM 603 N N . SER A 1 76 ? -5.111 -11.117 13.105 1.00 94.44 76 SER A N 1
ATOM 604 C CA . SER A 1 76 ? -5.536 -9.731 13.294 1.00 94.44 76 SER A CA 1
ATOM 605 C C . SER A 1 76 ? -6.379 -9.524 14.553 1.00 94.44 76 SER A C 1
ATOM 607 O O . SER A 1 76 ? -6.435 -8.416 15.088 1.00 94.44 76 SER A O 1
ATOM 609 N N . ALA A 1 77 ? -6.979 -10.595 15.081 1.00 94.12 77 ALA A 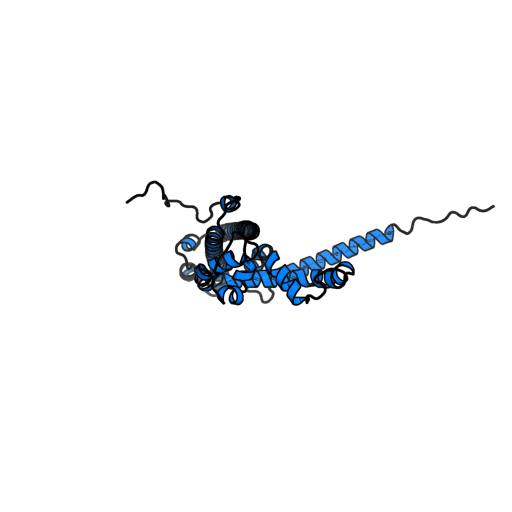N 1
ATOM 610 C CA . ALA A 1 77 ? -7.786 -10.555 16.298 1.00 94.12 77 ALA A CA 1
ATOM 611 C C . ALA A 1 77 ? -7.011 -10.043 17.526 1.00 94.12 77 ALA A C 1
ATOM 613 O O . ALA A 1 77 ? -7.613 -9.493 18.443 1.00 94.12 77 ALA A O 1
ATOM 614 N N . GLN A 1 78 ? -5.676 -10.146 17.533 1.00 94.06 78 GLN A N 1
ATOM 615 C CA . GLN A 1 78 ? -4.840 -9.647 18.631 1.00 94.06 78 GLN A CA 1
ATOM 616 C C . GLN A 1 78 ? -4.899 -8.119 18.824 1.00 94.06 78 GLN A C 1
ATOM 618 O O . GLN A 1 78 ? -4.537 -7.628 19.897 1.00 94.06 78 GLN A O 1
ATOM 623 N N . TRP A 1 79 ? -5.341 -7.369 17.806 1.00 95.56 79 TRP A N 1
ATOM 624 C CA . TRP A 1 79 ? -5.481 -5.910 17.865 1.00 95.56 79 TRP A CA 1
ATOM 625 C C . TRP A 1 79 ? -6.883 -5.439 18.260 1.00 95.56 79 TRP A C 1
ATOM 627 O O . TRP A 1 79 ? -7.066 -4.257 18.559 1.00 95.56 79 TRP A O 1
ATOM 637 N N . VAL A 1 80 ? -7.857 -6.349 18.332 1.00 95.56 80 VAL A N 1
ATOM 638 C CA . VAL A 1 80 ? -9.201 -6.034 18.828 1.00 95.56 80 VAL A CA 1
ATOM 639 C C . VAL A 1 80 ? -9.120 -5.606 20.293 1.00 95.56 80 VAL A C 1
ATOM 641 O O . VAL A 1 80 ? -8.428 -6.215 21.108 1.00 95.56 80 VAL A O 1
ATOM 644 N N . GLY A 1 81 ? -9.810 -4.519 20.632 1.00 93.38 81 GLY A N 1
ATOM 645 C CA . GLY A 1 81 ? -9.839 -3.954 21.984 1.00 93.38 81 GLY A CA 1
ATOM 646 C C . GLY A 1 81 ? -8.537 -3.273 22.433 1.00 93.38 81 GLY A C 1
ATOM 647 O O . GLY A 1 81 ? -8.504 -2.683 23.512 1.00 93.38 81 GLY A O 1
ATOM 648 N N . LYS A 1 82 ? -7.467 -3.288 21.624 1.00 96.62 82 LYS A N 1
ATOM 649 C CA . LYS A 1 82 ? -6.216 -2.578 21.944 1.00 96.62 82 LYS A CA 1
ATOM 650 C C . LYS A 1 82 ? -6.391 -1.059 21.894 1.00 96.62 82 LYS A C 1
ATOM 652 O O . LYS A 1 82 ? -7.207 -0.574 21.109 1.00 96.62 82 LYS A O 1
ATOM 657 N N . PRO A 1 83 ? -5.622 -0.264 22.655 1.00 96.69 83 PRO A N 1
ATOM 658 C CA . PRO A 1 83 ? -5.681 1.194 22.568 1.00 96.69 83 PRO A CA 1
ATOM 659 C C . PRO A 1 83 ? -5.458 1.706 21.138 1.00 96.69 83 PRO A C 1
ATOM 661 O O . PRO A 1 83 ? -4.617 1.188 20.405 1.00 96.69 83 PRO A O 1
ATOM 664 N N . TYR A 1 84 ? -6.170 2.766 20.739 1.00 95.44 84 TYR A N 1
ATOM 665 C CA . TYR A 1 84 ? -6.085 3.317 19.374 1.00 95.44 84 TYR A CA 1
ATOM 666 C C . TYR A 1 84 ? -4.651 3.711 18.970 1.00 95.44 84 TYR A C 1
ATOM 668 O O . TYR A 1 84 ? -4.260 3.553 17.812 1.00 95.44 84 TYR A O 1
ATOM 676 N N . GLY A 1 85 ? -3.844 4.177 19.930 1.00 97.38 85 GLY A N 1
ATOM 677 C CA . GLY A 1 85 ? -2.429 4.483 19.712 1.00 97.38 85 GLY A CA 1
ATOM 678 C C . GLY A 1 85 ? -1.579 3.254 19.367 1.00 97.38 85 GLY A C 1
ATOM 679 O O . GLY A 1 85 ? -0.705 3.352 18.512 1.00 97.38 85 GLY A O 1
ATOM 680 N N . GLU A 1 86 ? -1.856 2.091 19.966 1.00 97.00 86 GLU A N 1
ATOM 681 C CA . GLU A 1 86 ? -1.155 0.832 19.658 1.00 97.00 86 GLU A CA 1
ATOM 682 C C . GLU A 1 86 ? -1.479 0.371 18.233 1.00 97.00 86 GLU A C 1
ATOM 684 O O . GLU A 1 86 ? -0.574 0.129 17.439 1.00 97.00 86 GLU A O 1
ATOM 689 N N . ILE A 1 87 ? -2.765 0.380 17.872 1.00 96.94 87 ILE A N 1
ATOM 690 C CA . ILE A 1 87 ? -3.232 0.027 16.524 1.00 96.94 87 ILE A CA 1
ATOM 691 C C . ILE A 1 87 ? -2.642 0.976 15.473 1.00 96.94 87 ILE A C 1
ATOM 693 O O . ILE A 1 87 ? -2.238 0.546 14.396 1.00 96.94 87 ILE A O 1
ATOM 697 N N . THR A 1 88 ? -2.537 2.268 15.791 1.00 97.50 88 THR A N 1
ATOM 698 C CA . THR A 1 88 ? -1.929 3.260 14.892 1.00 97.50 88 THR A CA 1
ATOM 699 C C . THR A 1 88 ? -0.436 3.005 14.683 1.00 97.50 88 THR A C 1
ATOM 701 O O . THR A 1 88 ? 0.032 3.090 13.554 1.00 97.50 88 THR A O 1
ATOM 704 N N . ARG A 1 89 ? 0.314 2.614 15.722 1.00 97.56 89 ARG A N 1
ATOM 705 C CA . ARG A 1 89 ? 1.724 2.214 15.555 1.00 97.56 89 ARG A CA 1
ATOM 706 C C . ARG A 1 89 ? 1.861 0.979 14.669 1.00 97.56 89 ARG A C 1
ATOM 708 O O . ARG A 1 89 ? 2.750 0.943 13.822 1.00 97.56 89 ARG A O 1
ATOM 715 N N . THR A 1 90 ? 0.980 -0.009 14.836 1.00 97.25 90 THR A N 1
ATOM 716 C CA . THR A 1 90 ? 0.940 -1.191 13.965 1.00 97.25 90 THR A CA 1
ATOM 717 C C . THR A 1 90 ? 0.651 -0.810 12.517 1.00 97.25 90 THR A C 1
ATOM 719 O O . THR A 1 90 ? 1.359 -1.278 11.630 1.00 97.25 90 THR A O 1
ATOM 722 N N . GLN A 1 91 ? -0.322 0.073 12.278 1.00 97.81 91 GLN A N 1
ATOM 723 C CA . GLN A 1 91 ? -0.627 0.599 10.945 1.00 97.81 91 GLN A CA 1
ATOM 724 C C . GLN A 1 91 ? 0.610 1.242 10.301 1.00 97.81 91 GLN A C 1
ATOM 726 O O . GLN A 1 91 ? 1.032 0.806 9.236 1.00 97.81 91 GLN A O 1
ATOM 731 N N . CYS A 1 92 ? 1.258 2.199 10.977 1.00 97.31 92 CYS A N 1
ATOM 732 C CA . CYS A 1 92 ? 2.453 2.859 10.441 1.00 97.31 92 CYS A CA 1
ATOM 733 C C . CYS A 1 92 ? 3.596 1.865 10.179 1.00 97.31 92 CYS A C 1
ATOM 735 O O . CYS A 1 92 ? 4.311 1.979 9.185 1.00 97.31 92 CYS A O 1
ATOM 737 N N . LYS A 1 93 ? 3.765 0.851 11.040 1.00 97.44 93 LYS A N 1
ATOM 738 C CA . LYS A 1 93 ? 4.759 -0.209 10.817 1.00 97.44 93 LYS A CA 1
ATOM 739 C C . LYS A 1 93 ? 4.436 -1.020 9.556 1.00 97.44 93 LYS A C 1
ATOM 741 O O . LYS A 1 93 ? 5.346 -1.309 8.783 1.00 97.44 93 LYS A O 1
ATOM 746 N N . LEU A 1 94 ? 3.166 -1.356 9.323 1.00 97.69 94 LEU A N 1
ATOM 747 C CA . LEU A 1 94 ? 2.723 -2.055 8.113 1.00 97.69 94 LEU A CA 1
ATOM 748 C C . LEU A 1 94 ? 2.901 -1.193 6.856 1.00 97.69 94 LEU A C 1
ATOM 750 O O . LEU A 1 94 ? 3.401 -1.705 5.860 1.00 97.69 94 LEU A O 1
ATOM 754 N N . GLU A 1 95 ? 2.583 0.104 6.905 1.00 97.69 95 GLU A N 1
ATOM 755 C CA . GLU A 1 95 ? 2.835 1.054 5.806 1.00 97.69 95 GLU A CA 1
ATOM 756 C C . GLU A 1 95 ? 4.312 1.067 5.400 1.00 97.69 95 GLU A C 1
ATOM 758 O O . GLU A 1 95 ? 4.641 0.915 4.221 1.00 97.69 95 GLU A O 1
ATOM 763 N N . VAL A 1 96 ? 5.215 1.180 6.380 1.00 97.00 96 VAL A N 1
ATOM 764 C CA . VAL A 1 96 ? 6.663 1.140 6.137 1.00 97.00 96 VAL A CA 1
ATOM 765 C C . VAL A 1 96 ? 7.077 -0.205 5.541 1.00 97.00 96 VAL A C 1
ATOM 767 O O . VAL A 1 96 ? 7.811 -0.235 4.556 1.00 97.00 96 VAL A O 1
ATOM 770 N N . GLN A 1 97 ? 6.591 -1.325 6.083 1.00 97.06 97 GLN A N 1
ATOM 771 C CA . GLN A 1 97 ? 6.923 -2.656 5.565 1.00 97.06 97 GLN A CA 1
ATOM 772 C C . GLN A 1 97 ? 6.439 -2.859 4.126 1.00 97.06 97 GLN A C 1
ATOM 774 O O . GLN A 1 97 ? 7.195 -3.383 3.312 1.00 97.06 97 GLN A O 1
ATOM 779 N N . VAL A 1 98 ? 5.235 -2.396 3.782 1.00 97.44 98 VAL A N 1
ATOM 780 C CA . VAL A 1 98 ? 4.710 -2.432 2.408 1.00 97.44 98 VAL A CA 1
ATOM 781 C C . VAL A 1 98 ? 5.602 -1.616 1.469 1.00 97.44 98 VAL A C 1
ATOM 783 O O . VAL A 1 98 ? 5.979 -2.121 0.415 1.00 97.44 98 VAL A O 1
ATOM 786 N N . LYS A 1 99 ? 6.025 -0.407 1.869 1.00 96.50 99 LYS A N 1
ATOM 787 C CA . LYS A 1 99 ? 6.958 0.430 1.087 1.00 96.50 99 LYS A CA 1
ATOM 788 C C . LYS A 1 99 ? 8.342 -0.218 0.919 1.00 96.50 99 LYS A C 1
ATOM 790 O O . LYS A 1 99 ? 8.975 -0.095 -0.128 1.00 96.50 99 LYS A O 1
ATOM 795 N N . LEU A 1 100 ? 8.833 -0.928 1.936 1.00 95.69 100 LEU A N 1
ATOM 796 C CA . LEU A 1 100 ? 10.105 -1.654 1.857 1.00 95.69 100 LEU A CA 1
ATOM 797 C C . LEU A 1 100 ? 10.015 -2.868 0.925 1.00 95.69 100 LEU A C 1
ATOM 799 O O . LEU A 1 100 ? 10.938 -3.093 0.140 1.00 95.69 100 LEU A O 1
ATOM 803 N N . LEU A 1 101 ? 8.918 -3.626 1.009 1.00 96.12 101 LEU A N 1
ATOM 804 C CA . LEU A 1 101 ? 8.651 -4.790 0.164 1.00 96.12 101 LEU A CA 1
ATOM 805 C C . LEU A 1 101 ? 8.435 -4.386 -1.291 1.00 96.12 101 LEU A C 1
ATOM 807 O O . LEU A 1 101 ? 8.970 -5.043 -2.176 1.00 96.12 101 LEU A O 1
ATOM 811 N N . SER A 1 102 ? 7.730 -3.285 -1.550 1.00 95.25 102 SER A N 1
ATOM 812 C CA . SER A 1 102 ? 7.557 -2.788 -2.914 1.00 95.25 102 SER A CA 1
ATOM 813 C C . SER A 1 102 ? 8.877 -2.330 -3.529 1.00 95.25 102 SER A C 1
ATOM 815 O O . SER A 1 102 ? 9.146 -2.631 -4.688 1.00 95.25 102 SER A O 1
ATOM 817 N N . GLY A 1 103 ? 9.747 -1.681 -2.746 1.00 94.12 103 GLY A N 1
ATOM 818 C CA . GLY A 1 103 ? 11.109 -1.370 -3.176 1.00 94.12 103 GLY A CA 1
ATOM 819 C C . GLY A 1 103 ? 11.919 -2.627 -3.509 1.00 94.12 103 GLY A C 1
ATOM 820 O O . GLY A 1 103 ? 12.635 -2.639 -4.506 1.00 94.12 103 GLY A O 1
ATOM 821 N N . ALA A 1 104 ? 11.780 -3.694 -2.714 1.00 94.31 104 ALA A N 1
ATOM 822 C CA . ALA A 1 104 ? 12.425 -4.978 -2.989 1.00 94.31 104 ALA A CA 1
ATOM 823 C C . ALA A 1 104 ? 11.881 -5.624 -4.274 1.00 94.31 104 ALA A C 1
ATOM 825 O O . ALA A 1 104 ? 12.663 -5.959 -5.158 1.00 94.31 104 ALA A O 1
ATOM 826 N N . ILE A 1 105 ? 10.555 -5.730 -4.414 1.00 94.00 105 ILE A N 1
ATOM 827 C CA . ILE A 1 105 ? 9.907 -6.301 -5.602 1.00 94.00 105 ILE A CA 1
ATOM 828 C C . ILE A 1 105 ? 10.271 -5.517 -6.851 1.00 94.00 105 ILE A C 1
ATOM 830 O O . ILE A 1 105 ? 10.642 -6.134 -7.835 1.00 94.00 105 ILE A O 1
ATOM 834 N N . ARG A 1 106 ? 10.238 -4.181 -6.819 1.00 93.31 106 ARG A N 1
ATOM 835 C CA . ARG A 1 106 ? 10.593 -3.355 -7.980 1.00 93.31 106 ARG A CA 1
ATOM 836 C C . ARG A 1 106 ? 12.028 -3.600 -8.448 1.00 93.31 106 ARG A C 1
ATOM 838 O O . ARG A 1 106 ? 12.283 -3.573 -9.645 1.00 93.31 106 ARG A O 1
ATOM 845 N N . ASN A 1 107 ? 12.949 -3.850 -7.517 1.00 92.00 107 ASN A N 1
ATOM 846 C CA . ASN A 1 107 ? 14.337 -4.174 -7.847 1.00 92.00 107 ASN A CA 1
ATOM 847 C C . ASN A 1 107 ? 14.497 -5.597 -8.407 1.00 92.00 107 ASN A C 1
ATOM 849 O O . ASN A 1 107 ? 15.423 -5.832 -9.177 1.00 92.00 107 ASN A O 1
ATOM 853 N N . ILE A 1 108 ? 13.640 -6.539 -7.998 1.00 93.38 108 ILE A N 1
ATOM 854 C CA . ILE A 1 108 ? 13.659 -7.926 -8.489 1.00 93.38 108 ILE A CA 1
ATOM 855 C C . ILE A 1 108 ? 12.971 -8.010 -9.855 1.00 93.38 108 ILE A C 1
ATOM 857 O O . ILE A 1 108 ? 13.519 -8.589 -10.787 1.00 93.38 108 ILE A O 1
ATOM 861 N N . ASN A 1 109 ? 11.777 -7.433 -9.972 1.00 94.50 109 ASN A N 1
ATOM 862 C CA . ASN A 1 109 ? 10.961 -7.453 -11.171 1.00 94.50 109 ASN A CA 1
ATOM 863 C C . ASN A 1 109 ? 10.069 -6.188 -11.261 1.00 94.50 109 ASN A C 1
ATOM 865 O O . ASN A 1 109 ? 9.055 -6.086 -10.558 1.00 94.50 109 ASN A O 1
ATOM 869 N N . PRO A 1 110 ? 10.412 -5.211 -12.124 1.00 94.06 110 PRO A N 1
ATOM 870 C CA . PRO A 1 110 ? 9.680 -3.947 -12.230 1.00 94.06 110 PRO A CA 1
ATOM 871 C C . PRO A 1 110 ? 8.271 -4.104 -12.825 1.00 94.06 110 PRO A C 1
ATOM 873 O O . PRO A 1 110 ? 7.424 -3.238 -12.615 1.00 94.06 110 PRO A O 1
ATOM 876 N N . HIS A 1 111 ? 7.982 -5.217 -13.509 1.00 95.12 111 HIS A N 1
ATOM 877 C CA . HIS A 1 111 ? 6.687 -5.468 -14.151 1.00 95.12 111 HIS A CA 1
ATOM 878 C C . HIS A 1 111 ? 5.580 -5.849 -13.158 1.00 95.12 111 HIS A C 1
ATOM 880 O O . HIS A 1 111 ? 4.400 -5.836 -13.508 1.00 95.12 111 HIS A O 1
ATOM 886 N N . PHE A 1 112 ? 5.936 -6.159 -11.906 1.00 96.12 112 PHE A N 1
ATOM 887 C CA . PHE A 1 112 ? 5.004 -6.694 -10.915 1.00 96.12 112 PHE A CA 1
ATOM 888 C C . PHE A 1 112 ? 3.778 -5.800 -10.681 1.00 96.12 112 PHE A C 1
ATOM 890 O O . PHE A 1 112 ? 2.652 -6.289 -10.678 1.00 96.12 112 PHE A O 1
ATOM 897 N N . ALA A 1 113 ? 3.981 -4.494 -10.474 1.00 95.62 113 ALA A N 1
ATOM 898 C CA . ALA A 1 113 ? 2.881 -3.577 -10.168 1.00 95.62 113 ALA A CA 1
ATOM 899 C C . ALA A 1 113 ? 1.907 -3.446 -11.348 1.00 95.62 113 ALA A C 1
ATOM 901 O O . ALA A 1 113 ? 0.696 -3.435 -11.137 1.00 95.62 113 ALA A O 1
ATOM 902 N N . GLY A 1 114 ? 2.445 -3.400 -12.572 1.00 94.38 114 GLY A N 1
ATOM 903 C CA . GLY A 1 114 ? 1.655 -3.392 -13.799 1.00 94.38 114 GLY A CA 1
ATOM 904 C C . GLY A 1 114 ? 0.806 -4.651 -13.910 1.00 94.38 114 GLY A C 1
ATOM 905 O O . GLY A 1 114 ? -0.412 -4.548 -13.945 1.00 94.38 114 GLY A O 1
ATOM 906 N N . GLY A 1 115 ? 1.427 -5.832 -13.847 1.00 95.25 115 GLY A N 1
ATOM 907 C CA . GLY A 1 115 ? 0.678 -7.083 -13.969 1.00 95.25 115 GLY A CA 1
ATOM 908 C C . GLY A 1 115 ? -0.319 -7.333 -12.838 1.00 95.25 115 GLY A C 1
ATOM 909 O O . GLY A 1 115 ? -1.367 -7.927 -13.063 1.00 95.25 115 GLY A O 1
ATOM 910 N N . LEU A 1 116 ? -0.046 -6.867 -11.616 1.00 96.81 116 LEU A N 1
ATOM 911 C CA . LEU A 1 116 ? -0.994 -7.021 -10.512 1.00 96.81 116 LEU A CA 1
ATOM 912 C C . LEU A 1 116 ? -2.249 -6.146 -10.682 1.00 96.81 116 LEU A C 1
ATOM 914 O O . LEU A 1 116 ? -3.341 -6.575 -10.308 1.00 96.81 116 LEU A O 1
ATOM 918 N N . LEU A 1 117 ? -2.097 -4.917 -11.182 1.00 95.81 117 LEU A N 1
ATOM 919 C CA . LEU A 1 117 ? -3.201 -3.955 -11.312 1.00 95.81 117 LEU A CA 1
ATOM 920 C C . LEU A 1 117 ? -3.913 -4.015 -12.662 1.00 95.81 117 LEU A C 1
ATOM 922 O O . LEU A 1 117 ? -5.024 -3.499 -12.773 1.00 95.81 117 LEU A O 1
ATOM 926 N N . ASP A 1 118 ? -3.279 -4.644 -13.643 1.00 94.06 118 ASP A N 1
ATOM 927 C CA . ASP A 1 118 ? -3.762 -4.832 -15.004 1.00 94.06 118 ASP A CA 1
ATOM 928 C C . ASP A 1 118 ? -3.499 -6.289 -15.434 1.00 94.06 118 ASP A C 1
ATOM 930 O O . ASP A 1 118 ? -2.562 -6.590 -16.180 1.00 94.06 118 ASP A O 1
ATOM 934 N N . PRO A 1 119 ? -4.247 -7.242 -14.849 1.00 95.06 119 PRO A N 1
ATOM 935 C CA . PRO A 1 119 ? -3.920 -8.660 -14.932 1.00 95.06 119 PRO A CA 1
ATOM 936 C C . PRO A 1 119 ? -4.315 -9.294 -16.262 1.00 95.06 119 PRO A C 1
ATOM 938 O O . PRO A 1 119 ? -3.835 -10.385 -16.553 1.00 95.06 119 PRO A O 1
ATOM 941 N N . ASP A 1 120 ? -5.190 -8.670 -17.052 1.00 94.12 120 ASP A N 1
ATOM 942 C CA . ASP A 1 120 ? -5.825 -9.316 -18.204 1.00 94.12 120 ASP A CA 1
ATOM 943 C C . ASP A 1 120 ? -4.789 -9.754 -19.245 1.00 94.12 120 ASP A C 1
ATOM 945 O O . ASP A 1 120 ? -4.802 -10.903 -19.696 1.00 94.12 120 ASP A O 1
ATOM 949 N N . GLU A 1 121 ? -3.823 -8.886 -19.558 1.00 88.81 121 GLU A N 1
ATOM 950 C CA . GLU A 1 121 ? -2.722 -9.212 -20.469 1.00 88.81 121 GLU A CA 1
ATOM 951 C C . GLU A 1 121 ? -1.851 -10.351 -19.912 1.00 88.81 121 GLU A C 1
ATOM 953 O O . GLU A 1 121 ? -1.532 -11.309 -20.622 1.00 88.81 121 GLU A O 1
ATOM 958 N N . TYR A 1 122 ? -1.548 -10.315 -18.613 1.00 92.62 122 TYR A N 1
ATOM 959 C CA . TYR A 1 122 ? -0.702 -11.309 -17.953 1.00 92.62 122 TYR A CA 1
ATOM 960 C C . TYR A 1 122 ? -1.415 -12.663 -17.783 1.00 92.62 122 TYR A C 1
ATOM 962 O O . TYR A 1 122 ? -0.792 -13.720 -17.851 1.00 92.62 122 TYR A O 1
ATOM 970 N N . LEU A 1 123 ? -2.732 -12.681 -17.612 1.00 95.06 123 LEU A N 1
ATOM 971 C CA . LEU A 1 123 ? -3.504 -13.913 -17.439 1.00 95.06 123 LEU A CA 1
ATOM 972 C C . LEU A 1 123 ? -4.002 -14.503 -18.767 1.00 95.06 123 LEU A C 1
ATOM 974 O O . LEU A 1 123 ? -4.438 -15.655 -18.787 1.00 95.06 123 LEU A O 1
ATOM 978 N N . SER A 1 124 ? -3.892 -13.762 -19.876 1.00 92.69 124 SER A N 1
ATOM 979 C CA . SER A 1 124 ? -4.365 -14.171 -21.210 1.00 92.69 124 SER A CA 1
ATOM 980 C C . SER A 1 124 ? -3.724 -15.460 -21.740 1.00 92.69 124 SER A C 1
ATOM 982 O O . SER A 1 124 ? -4.348 -16.226 -22.477 1.00 92.69 124 SER A O 1
ATOM 984 N N . SER A 1 125 ? -2.470 -15.717 -21.372 1.00 90.19 125 SER A N 1
ATOM 985 C CA . SER A 1 125 ? -1.698 -16.872 -21.821 1.00 90.19 125 SER A CA 1
ATOM 986 C C . SER A 1 125 ? -0.675 -17.273 -20.768 1.00 90.19 125 SER A C 1
ATOM 988 O O . SER A 1 125 ? -0.347 -16.496 -19.876 1.00 90.19 125 SER A O 1
ATOM 990 N N . ARG A 1 126 ? -0.191 -18.515 -20.830 1.00 91.50 126 ARG A N 1
ATOM 991 C CA . ARG A 1 126 ? 0.859 -18.998 -19.931 1.00 91.50 126 ARG A CA 1
ATOM 992 C C . ARG A 1 126 ? 2.220 -18.867 -20.622 1.00 91.50 126 ARG A C 1
ATOM 994 O O . ARG A 1 126 ? 2.322 -19.297 -21.774 1.00 91.50 126 ARG A O 1
ATOM 1001 N N . PRO A 1 127 ? 3.265 -18.371 -19.938 1.00 93.75 127 PRO A N 1
ATOM 1002 C CA . PRO A 1 127 ? 4.583 -18.260 -20.547 1.00 93.75 127 PRO A CA 1
ATOM 1003 C C . PRO A 1 127 ? 5.156 -19.649 -20.842 1.00 93.75 127 PRO A C 1
ATOM 1005 O O . PRO A 1 127 ? 5.081 -20.560 -20.011 1.00 93.75 127 PRO A O 1
ATOM 1008 N N . GLY A 1 128 ? 5.742 -19.815 -22.031 1.00 93.12 128 GLY A N 1
ATOM 1009 C CA . GLY A 1 128 ? 6.463 -21.040 -22.399 1.00 93.12 128 GLY A CA 1
ATOM 1010 C C . GLY A 1 128 ? 7.839 -21.145 -21.730 1.00 93.12 128 GLY A C 1
ATOM 1011 O O . GLY A 1 128 ? 8.328 -22.244 -21.477 1.00 93.12 128 GLY A O 1
ATOM 1012 N N . TYR A 1 129 ? 8.446 -20.001 -21.425 1.00 93.94 129 TYR A N 1
ATOM 1013 C CA . TYR A 1 129 ? 9.724 -19.845 -20.737 1.00 93.94 129 TYR A CA 1
ATOM 1014 C C . TYR A 1 129 ? 9.704 -18.525 -19.963 1.00 93.94 129 TYR A C 1
ATOM 1016 O O . TYR A 1 129 ? 8.955 -17.618 -20.312 1.00 93.94 129 TYR A O 1
ATOM 1024 N N . TYR A 1 130 ? 10.523 -18.416 -18.921 1.00 94.44 130 TYR A N 1
ATOM 1025 C CA . TYR A 1 130 ? 10.717 -17.172 -18.180 1.00 94.44 130 TYR A CA 1
ATOM 1026 C C . TYR A 1 130 ? 12.168 -17.063 -17.712 1.00 94.44 130 TYR A C 1
ATOM 1028 O O . TYR A 1 130 ? 12.868 -18.071 -17.584 1.00 94.44 130 TYR A O 1
ATOM 1036 N N . SER A 1 131 ? 12.596 -15.834 -17.442 1.00 93.44 131 SER A N 1
ATOM 1037 C CA . SER A 1 131 ? 13.882 -15.524 -16.810 1.00 93.44 131 SER A CA 1
ATOM 1038 C C . SER A 1 131 ? 13.657 -14.626 -15.588 1.00 93.44 131 SER A C 1
ATOM 1040 O O . SER A 1 131 ? 12.677 -13.878 -15.573 1.00 93.44 131 SER A O 1
ATOM 1042 N N . PRO A 1 132 ? 14.544 -14.637 -14.580 1.00 92.44 132 PRO A N 1
ATOM 1043 C CA . PRO A 1 132 ? 14.446 -13.70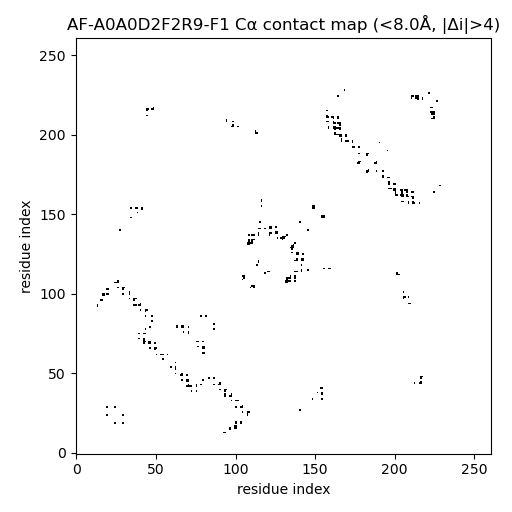4 -13.461 1.00 92.44 132 PRO A CA 1
ATOM 1044 C C . PRO A 1 132 ? 14.353 -12.243 -13.926 1.00 92.44 132 PRO A C 1
ATOM 1046 O O . PRO A 1 132 ? 15.145 -11.813 -14.767 1.00 92.44 132 PRO A O 1
ATOM 1049 N N . GLY A 1 133 ? 13.380 -11.499 -13.401 1.00 92.06 133 GLY A N 1
ATOM 1050 C CA . GLY A 1 133 ? 13.112 -10.094 -13.724 1.00 92.06 133 GLY A CA 1
ATOM 1051 C C . GLY A 1 133 ? 12.293 -9.850 -14.997 1.00 92.06 133 GLY A C 1
ATOM 1052 O O . GLY A 1 133 ? 11.980 -8.701 -15.298 1.00 92.06 133 GLY A O 1
ATOM 1053 N N . SER A 1 134 ? 11.934 -10.899 -15.743 1.00 95.25 134 SER A N 1
ATOM 1054 C CA . SER A 1 134 ? 11.164 -10.776 -16.991 1.00 95.25 134 SER A CA 1
ATOM 1055 C C . SER A 1 134 ? 9.656 -10.569 -16.754 1.00 95.25 134 SER A C 1
ATOM 1057 O O . SER A 1 134 ? 9.140 -10.989 -15.711 1.00 95.25 134 SER A O 1
ATOM 1059 N N . PRO A 1 135 ? 8.914 -9.986 -17.715 1.00 95.75 135 PRO A N 1
ATOM 1060 C CA . PRO A 1 135 ? 7.450 -9.964 -17.682 1.00 95.75 135 PRO A CA 1
ATOM 1061 C C . PRO A 1 135 ? 6.840 -11.365 -17.543 1.00 95.75 135 PRO A C 1
ATOM 1063 O O . PRO A 1 135 ? 5.885 -11.549 -16.791 1.00 95.75 135 PRO A O 1
ATOM 1066 N N . GLU A 1 136 ? 7.429 -12.370 -18.200 1.00 96.38 136 GLU A N 1
ATOM 1067 C CA . GLU A 1 136 ? 6.982 -13.765 -18.157 1.00 96.38 136 GLU A CA 1
ATOM 1068 C C . GLU A 1 136 ? 7.083 -14.370 -16.747 1.00 96.38 136 GLU A C 1
ATOM 1070 O O . GLU A 1 136 ? 6.266 -15.208 -16.366 1.00 96.38 136 GLU A O 1
ATOM 1075 N N . GLU A 1 137 ? 8.049 -13.933 -15.934 1.00 95.88 137 GLU A N 1
ATOM 1076 C CA . GLU A 1 137 ? 8.146 -14.348 -14.530 1.00 95.88 137 GLU A CA 1
ATOM 1077 C C . GLU A 1 137 ? 6.961 -13.815 -13.707 1.00 95.88 137 GLU A C 1
ATOM 1079 O O . GLU A 1 137 ? 6.344 -14.569 -12.949 1.00 95.88 137 GLU A O 1
ATOM 1084 N N . VAL A 1 138 ? 6.576 -12.545 -13.905 1.00 96.62 138 VAL A N 1
ATOM 1085 C CA . VAL A 1 138 ? 5.364 -11.969 -13.287 1.00 96.62 138 VAL A CA 1
ATOM 1086 C C . VAL A 1 138 ? 4.119 -12.665 -13.811 1.00 96.62 138 VAL A C 1
ATOM 1088 O O . VAL A 1 138 ? 3.226 -12.988 -13.032 1.00 96.62 138 VAL A O 1
ATOM 1091 N N . GLN A 1 139 ? 4.071 -12.957 -15.109 1.00 96.75 139 GLN A N 1
ATOM 1092 C CA . GLN A 1 139 ? 2.982 -13.702 -15.725 1.00 96.75 139 GLN A CA 1
ATOM 1093 C C . GLN A 1 139 ? 2.763 -15.036 -15.003 1.00 96.75 139 GLN A C 1
ATOM 1095 O O . GLN A 1 139 ? 1.665 -15.324 -14.521 1.00 96.75 139 GLN A O 1
ATOM 1100 N N . LEU A 1 140 ? 3.834 -15.819 -14.842 1.00 96.38 140 LEU A N 1
ATOM 1101 C CA . LEU A 1 140 ? 3.799 -17.087 -14.121 1.00 96.38 140 LEU A CA 1
ATOM 1102 C C . LEU A 1 140 ? 3.363 -16.903 -12.660 1.00 96.38 140 LEU A C 1
ATOM 1104 O O . LEU A 1 140 ? 2.530 -17.666 -12.168 1.00 96.38 140 LEU A O 1
ATOM 1108 N N . LEU A 1 141 ? 3.890 -15.887 -11.971 1.00 96.50 141 LEU A N 1
ATOM 1109 C CA . LEU A 1 141 ? 3.500 -15.545 -10.602 1.00 96.50 141 LEU A CA 1
ATOM 1110 C C . LEU A 1 141 ? 2.000 -15.278 -10.481 1.00 96.50 141 LEU A C 1
ATOM 1112 O O . LEU A 1 141 ? 1.360 -15.787 -9.553 1.00 96.50 141 LEU A O 1
ATOM 1116 N N . LEU A 1 142 ? 1.435 -14.493 -11.395 1.00 97.31 142 LEU A N 1
ATOM 1117 C CA . LEU A 1 142 ? 0.027 -14.111 -11.364 1.00 97.31 142 LEU A CA 1
ATOM 1118 C C . LEU A 1 142 ? -0.877 -15.301 -11.679 1.00 97.31 142 LEU A C 1
ATOM 1120 O O . LEU A 1 142 ? -1.850 -15.506 -10.957 1.00 97.31 142 LEU A O 1
ATOM 1124 N N . HIS A 1 143 ? -0.506 -16.166 -12.627 1.00 96.44 143 HIS A N 1
ATOM 1125 C CA . HIS A 1 143 ? -1.234 -17.421 -12.879 1.00 96.44 143 HIS A CA 1
ATOM 1126 C C . HIS A 1 143 ? -1.408 -18.276 -11.619 1.00 96.44 143 HIS A C 1
ATOM 1128 O O . HIS A 1 143 ? -2.445 -18.912 -11.439 1.00 96.44 143 HIS A O 1
ATOM 1134 N N . TYR A 1 144 ? -0.417 -18.282 -10.725 1.00 95.62 144 TYR A N 1
ATOM 1135 C CA . TYR A 1 144 ? -0.472 -19.073 -9.494 1.00 95.62 144 TYR A CA 1
ATOM 1136 C C . TYR A 1 144 ? -1.051 -18.344 -8.283 1.00 95.62 144 TYR A C 1
ATOM 1138 O O . TYR A 1 144 ? -1.498 -19.002 -7.343 1.00 95.62 144 TYR A O 1
ATOM 1146 N N . SER A 1 145 ? -1.015 -17.011 -8.260 1.00 96.69 145 SER A N 1
ATOM 1147 C CA . SER A 1 145 ? -1.308 -16.250 -7.040 1.00 96.69 145 SER A CA 1
ATOM 1148 C C . SER A 1 145 ? -2.378 -15.178 -7.191 1.00 96.69 145 SER A C 1
ATOM 1150 O O . SER A 1 145 ? -2.903 -14.746 -6.166 1.00 96.69 145 SER A O 1
ATOM 1152 N N . TYR A 1 146 ? -2.763 -14.772 -8.407 1.00 97.44 146 TYR A N 1
ATOM 1153 C CA . TYR A 1 146 ? -3.698 -13.659 -8.618 1.00 97.44 146 TYR A CA 1
ATOM 1154 C C . TYR A 1 146 ? -5.044 -13.887 -7.927 1.00 97.44 146 TYR A C 1
ATOM 1156 O O . TYR A 1 146 ? -5.568 -12.982 -7.285 1.00 97.44 146 TYR A O 1
ATOM 1164 N N . THR A 1 147 ? -5.557 -15.121 -7.938 1.00 96.75 147 THR A N 1
ATOM 1165 C CA . THR A 1 147 ? -6.780 -15.471 -7.200 1.00 96.75 147 THR A CA 1
ATOM 1166 C C . THR A 1 147 ? -6.673 -15.143 -5.711 1.00 96.75 147 THR A C 1
ATOM 1168 O O . THR A 1 147 ? -7.649 -14.683 -5.127 1.00 96.75 147 THR A O 1
ATOM 1171 N N . ALA A 1 148 ? -5.499 -15.318 -5.095 1.00 96.38 148 ALA A N 1
ATOM 1172 C CA . ALA A 1 148 ? -5.301 -14.933 -3.703 1.00 96.38 148 ALA A CA 1
ATOM 1173 C C . ALA A 1 148 ? -5.384 -13.409 -3.537 1.00 96.38 148 ALA A C 1
ATOM 1175 O O . ALA A 1 148 ? -6.040 -12.948 -2.612 1.00 96.38 148 ALA A O 1
ATOM 1176 N N . TRP A 1 149 ? -4.781 -12.619 -4.429 1.00 97.38 149 TRP A N 1
ATOM 1177 C CA . TRP A 1 149 ? -4.904 -11.155 -4.397 1.00 97.38 149 TRP A CA 1
ATOM 1178 C C . TRP A 1 149 ? -6.358 -10.701 -4.544 1.00 97.38 149 TRP A C 1
ATOM 1180 O O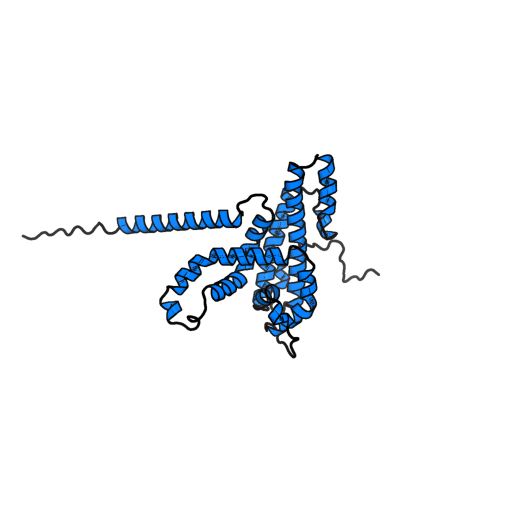 . TRP A 1 149 ? -6.838 -9.921 -3.725 1.00 97.38 149 TRP A O 1
ATOM 1190 N N . TRP A 1 150 ? -7.067 -11.258 -5.525 1.00 95.94 150 TRP A N 1
ATOM 1191 C CA . TRP A 1 150 ? -8.469 -10.958 -5.812 1.00 95.94 150 TRP A CA 1
ATOM 1192 C C . TRP A 1 150 ? -9.419 -11.317 -4.660 1.00 95.94 150 TRP A C 1
ATOM 1194 O O . TRP A 1 150 ? -10.342 -10.574 -4.350 1.00 95.94 150 TRP A O 1
ATOM 1204 N N . GLN A 1 151 ? -9.196 -12.451 -3.989 1.00 93.88 151 GLN A N 1
ATOM 1205 C CA . GLN A 1 151 ? -10.063 -12.916 -2.899 1.00 93.88 151 GLN A CA 1
ATOM 1206 C C . GLN A 1 151 ? -9.956 -12.081 -1.618 1.00 93.88 151 GLN A C 1
ATOM 1208 O O . GLN A 1 151 ? -10.815 -12.189 -0.740 1.00 93.88 151 GLN A O 1
ATOM 1213 N N . HIS A 1 152 ? -8.906 -11.273 -1.465 1.00 93.38 152 HIS A N 1
ATOM 1214 C CA . HIS A 1 152 ? -8.722 -10.455 -0.274 1.00 93.38 152 HIS A CA 1
ATOM 1215 C C . HIS A 1 152 ? -9.249 -9.044 -0.488 1.00 93.38 152 HIS A C 1
ATOM 1217 O O . HIS A 1 152 ? -8.492 -8.115 -0.754 1.00 93.38 152 HIS A O 1
ATOM 1223 N N . GLU A 1 153 ? -10.561 -8.914 -0.277 1.00 90.69 153 GLU A N 1
ATOM 1224 C CA . GLU A 1 153 ? -11.305 -7.654 -0.351 1.00 90.69 153 GLU A CA 1
ATOM 1225 C C . GLU A 1 153 ? -10.559 -6.514 0.360 1.00 90.69 153 GLU A C 1
ATOM 1227 O O . GLU A 1 153 ? -10.060 -6.674 1.488 1.00 90.69 153 GLU A O 1
ATOM 1232 N N . GLY A 1 154 ? -10.472 -5.380 -0.326 1.00 95.25 154 GLY A N 1
ATOM 1233 C CA . GLY A 1 154 ? -9.792 -4.169 0.107 1.00 95.25 154 GLY A CA 1
ATOM 1234 C C . GLY A 1 154 ? -8.340 -4.072 -0.361 1.00 95.25 154 GLY A C 1
ATOM 1235 O O . GLY A 1 154 ? -7.824 -2.961 -0.438 1.00 95.25 154 GLY A O 1
ATOM 1236 N N . VAL A 1 155 ? -7.653 -5.182 -0.670 1.00 97.19 155 VAL A N 1
ATOM 1237 C CA . VAL A 1 155 ? -6.226 -5.130 -1.041 1.00 97.19 155 VAL A CA 1
ATOM 1238 C C . VAL A 1 155 ? -6.033 -4.461 -2.398 1.00 97.19 155 VAL A C 1
ATOM 1240 O O . VAL A 1 155 ? -5.268 -3.502 -2.491 1.00 97.19 155 VAL A O 1
ATOM 1243 N N . LEU A 1 156 ? -6.709 -4.945 -3.443 1.00 97.75 156 LEU A N 1
ATOM 1244 C CA . LEU A 1 156 ? -6.578 -4.366 -4.782 1.00 97.75 156 LEU A CA 1
ATOM 1245 C C . LEU A 1 156 ? -7.185 -2.962 -4.831 1.00 97.75 156 LEU A C 1
ATOM 1247 O O . LEU A 1 156 ? -6.606 -2.075 -5.447 1.00 97.75 156 LEU A O 1
ATOM 1251 N N . GLU A 1 157 ? -8.286 -2.729 -4.118 1.00 97.62 157 GLU A N 1
ATOM 1252 C CA . GLU A 1 157 ? -8.935 -1.424 -4.009 1.00 97.62 157 GLU A CA 1
ATOM 1253 C C . GLU A 1 157 ? -8.014 -0.388 -3.358 1.00 97.62 157 GLU A C 1
ATOM 1255 O O . GLU A 1 157 ? -7.921 0.740 -3.842 1.00 97.62 157 GLU A O 1
ATOM 1260 N N . LEU A 1 158 ? -7.275 -0.768 -2.308 1.00 98.19 158 LEU A N 1
ATOM 1261 C CA . LEU A 1 158 ? -6.291 0.111 -1.676 1.00 98.19 158 LEU A CA 1
ATOM 1262 C C . LEU A 1 158 ? -5.153 0.462 -2.643 1.00 98.19 158 LEU A C 1
ATOM 1264 O O . LEU A 1 158 ? -4.755 1.625 -2.723 1.00 98.19 158 LEU A O 1
ATOM 1268 N N . LEU A 1 159 ? -4.640 -0.521 -3.393 1.00 98.12 159 LEU A N 1
ATOM 1269 C CA . LEU A 1 159 ? -3.576 -0.287 -4.373 1.00 98.12 159 LEU A CA 1
ATOM 1270 C C . LEU A 1 159 ? -4.057 0.570 -5.551 1.00 98.12 159 LEU A C 1
ATOM 1272 O O . LEU A 1 159 ? -3.344 1.485 -5.959 1.00 98.12 159 LEU A O 1
ATOM 1276 N N . GLN A 1 160 ? -5.270 0.331 -6.056 1.00 97.88 160 GLN A N 1
ATOM 1277 C CA . GLN A 1 160 ? -5.885 1.155 -7.099 1.00 97.88 160 GLN A CA 1
ATOM 1278 C C . GLN A 1 160 ? -6.153 2.579 -6.601 1.00 97.88 160 GLN A C 1
ATOM 1280 O O . GLN A 1 160 ? -5.912 3.539 -7.330 1.00 97.88 160 GLN A O 1
ATOM 1285 N N . SER A 1 161 ? -6.576 2.745 -5.344 1.00 97.94 161 SER A N 1
ATOM 1286 C CA . SER A 1 161 ? -6.713 4.069 -4.731 1.00 97.94 161 SER A CA 1
ATOM 1287 C C . SER A 1 161 ? -5.363 4.782 -4.657 1.00 97.94 161 SER A C 1
ATOM 1289 O O . SER A 1 161 ? -5.279 5.950 -5.021 1.00 97.94 161 SER A O 1
ATOM 1291 N N . ALA A 1 162 ? -4.295 4.093 -4.245 1.00 98.31 162 ALA A N 1
ATOM 1292 C CA . ALA A 1 162 ? -2.952 4.670 -4.202 1.00 98.31 162 ALA A CA 1
ATOM 1293 C C . ALA A 1 162 ? -2.438 5.053 -5.600 1.00 98.31 162 ALA A C 1
ATOM 1295 O O . ALA A 1 162 ? -1.873 6.133 -5.763 1.00 98.31 162 ALA A O 1
ATOM 1296 N N . LYS A 1 163 ? -2.684 4.211 -6.615 1.00 97.94 163 LYS A N 1
ATOM 1297 C CA . LYS A 1 163 ? -2.387 4.514 -8.024 1.00 97.94 163 LYS A CA 1
ATOM 1298 C C . LYS A 1 163 ? -3.156 5.751 -8.490 1.00 97.94 163 LYS A C 1
ATOM 1300 O O . LYS A 1 163 ? -2.558 6.659 -9.051 1.00 97.94 163 LYS A O 1
ATOM 1305 N N . SER A 1 164 ? -4.458 5.822 -8.216 1.00 97.44 164 SER A N 1
ATOM 1306 C CA . SER A 1 164 ? -5.290 6.971 -8.590 1.00 97.44 164 SER A CA 1
ATOM 1307 C C . SER A 1 164 ? -4.791 8.272 -7.956 1.00 97.44 164 SER A C 1
ATOM 1309 O O . SER A 1 164 ? -4.677 9.273 -8.658 1.00 97.44 164 SER A O 1
ATOM 1311 N N . ILE A 1 165 ? -4.435 8.255 -6.666 1.00 97.56 165 ILE A N 1
ATOM 1312 C CA . ILE A 1 165 ? -3.874 9.429 -5.979 1.00 97.56 165 ILE A CA 1
ATOM 1313 C C . ILE A 1 165 ? -2.532 9.828 -6.609 1.00 97.56 165 ILE A C 1
ATOM 1315 O O . ILE A 1 165 ? -2.335 10.997 -6.919 1.00 97.56 165 ILE A O 1
ATOM 1319 N N . ALA A 1 166 ? -1.641 8.863 -6.859 1.00 97.19 166 ALA A N 1
ATOM 1320 C CA . ALA A 1 166 ? -0.350 9.122 -7.496 1.00 97.19 166 ALA A CA 1
ATOM 1321 C C . ALA A 1 166 ? -0.496 9.725 -8.904 1.00 97.19 166 ALA A C 1
ATOM 1323 O O . ALA A 1 166 ? 0.281 10.600 -9.279 1.00 97.19 166 ALA A O 1
ATOM 1324 N N . GLY A 1 167 ? -1.491 9.264 -9.671 1.00 96.50 167 GLY A N 1
ATOM 1325 C CA . GLY A 1 167 ? -1.830 9.818 -10.980 1.00 96.50 167 GLY A CA 1
ATOM 1326 C C . GLY A 1 167 ? -2.263 11.276 -10.878 1.00 96.50 167 GLY A C 1
ATOM 1327 O O . GLY A 1 167 ? -1.632 12.122 -11.497 1.00 96.50 167 GLY A O 1
ATOM 1328 N N . LYS A 1 168 ? -3.253 11.575 -10.024 1.00 95.25 168 LYS A N 1
ATOM 1329 C CA . LYS A 1 168 ? -3.735 12.950 -9.803 1.00 95.25 168 LYS A CA 1
ATOM 1330 C C . LYS A 1 168 ? -2.623 13.911 -9.376 1.00 95.25 168 LYS A C 1
ATOM 1332 O O . LYS A 1 168 ? -2.597 15.055 -9.812 1.00 95.25 168 LYS A O 1
ATOM 1337 N N . ASP A 1 169 ? -1.729 13.461 -8.495 1.00 94.56 169 ASP A N 1
ATOM 1338 C CA . ASP A 1 169 ? -0.621 14.283 -7.987 1.00 94.56 169 ASP A CA 1
ATOM 1339 C C . ASP A 1 169 ? 0.462 14.531 -9.046 1.00 94.56 169 ASP A C 1
ATOM 1341 O O . ASP A 1 169 ? 1.208 15.497 -8.951 1.00 94.56 169 ASP A O 1
ATOM 1345 N N . SER A 1 170 ? 0.520 13.686 -10.079 1.00 95.06 170 SER A N 1
ATOM 1346 C CA . SER A 1 170 ? 1.470 13.815 -11.189 1.00 95.06 170 SER A CA 1
ATOM 1347 C C . SER A 1 170 ? 0.864 14.499 -12.424 1.00 95.06 170 SER A C 1
ATOM 1349 O O . SER A 1 170 ? 1.552 14.609 -13.433 1.00 95.06 170 SER A O 1
ATOM 1351 N N . GLU A 1 171 ? -0.405 14.930 -12.385 1.00 93.81 171 GLU A N 1
ATOM 1352 C CA . GLU A 1 171 ? -1.087 15.534 -13.542 1.00 93.81 171 GLU A CA 1
ATOM 1353 C C . GLU A 1 171 ? -0.375 16.789 -14.043 1.00 93.81 171 GLU A C 1
ATOM 1355 O O . GLU A 1 171 ? -0.049 16.847 -15.227 1.00 93.81 171 GLU A O 1
ATOM 1360 N N . ASP A 1 172 ? -0.094 17.732 -13.141 1.00 89.81 172 ASP A N 1
ATOM 1361 C CA . ASP A 1 172 ? 0.536 19.013 -13.484 1.00 89.81 172 ASP A CA 1
ATOM 1362 C C . ASP A 1 172 ? 1.972 18.786 -14.002 1.00 89.81 172 ASP A C 1
ATOM 1364 O O . ASP A 1 172 ? 2.347 19.289 -15.054 1.00 89.81 172 ASP A O 1
ATOM 1368 N N . GLU A 1 173 ? 2.750 17.920 -13.332 1.00 91.19 173 GLU A N 1
ATOM 1369 C CA . GLU A 1 173 ? 4.124 17.576 -13.742 1.00 91.19 173 GLU A CA 1
ATOM 1370 C C . GLU A 1 173 ? 4.178 16.982 -15.159 1.00 91.19 173 GLU A C 1
ATOM 1372 O O . GLU A 1 173 ? 5.108 17.255 -15.919 1.00 91.19 173 GLU A O 1
ATOM 1377 N N . ILE A 1 174 ? 3.197 16.149 -15.521 1.00 93.00 174 ILE A N 1
ATOM 1378 C CA . ILE A 1 174 ? 3.140 15.533 -16.850 1.00 93.00 174 ILE A CA 1
ATOM 1379 C C . ILE A 1 174 ? 2.684 16.539 -17.907 1.00 93.00 174 ILE A C 1
ATOM 1381 O O . ILE A 1 174 ? 3.229 16.514 -19.009 1.00 93.00 174 ILE A O 1
ATOM 1385 N N . GLU A 1 175 ? 1.737 17.427 -17.592 1.00 91.44 175 GLU A N 1
ATOM 1386 C CA . GLU A 1 175 ? 1.362 18.522 -18.498 1.00 91.44 175 GLU A CA 1
ATOM 1387 C C . GLU A 1 175 ? 2.572 19.410 -18.813 1.00 91.44 175 GLU A C 1
ATOM 1389 O O . GLU A 1 175 ? 2.941 19.537 -19.984 1.00 91.44 175 GLU A O 1
ATOM 1394 N N . ASP A 1 176 ? 3.261 19.902 -17.782 1.00 90.38 176 ASP A N 1
ATOM 1395 C CA . ASP A 1 176 ? 4.441 20.761 -17.928 1.00 90.38 176 ASP A CA 1
ATOM 1396 C C . ASP A 1 176 ? 5.553 20.064 -18.733 1.00 90.38 176 ASP A C 1
ATOM 1398 O O . ASP A 1 176 ? 6.166 20.640 -19.640 1.00 90.38 176 ASP A O 1
ATOM 1402 N N . MET A 1 177 ? 5.793 18.777 -18.454 1.00 92.12 177 MET A N 1
ATOM 1403 C CA . MET A 1 177 ? 6.774 17.970 -19.182 1.00 92.12 177 MET A CA 1
ATOM 1404 C C . MET A 1 177 ? 6.440 17.861 -20.676 1.00 92.12 177 MET A C 1
ATOM 1406 O O . MET A 1 177 ? 7.341 18.000 -21.508 1.00 92.12 177 MET A O 1
ATOM 1410 N N . MET A 1 178 ? 5.172 17.613 -21.026 1.00 90.12 178 MET A N 1
ATOM 1411 C CA . MET A 1 178 ? 4.726 17.448 -22.416 1.00 90.12 178 MET A CA 1
ATOM 1412 C C . MET A 1 178 ? 4.762 18.760 -23.214 1.00 90.12 178 MET A C 1
ATOM 1414 O O . MET A 1 178 ? 4.949 18.756 -24.440 1.00 90.12 178 MET A O 1
ATOM 1418 N N . GLU A 1 179 ? 4.607 19.897 -22.537 1.00 90.38 179 GLU A N 1
ATOM 1419 C CA . GLU A 1 179 ? 4.775 21.218 -23.140 1.00 90.38 179 GLU A CA 1
ATOM 1420 C C . GLU A 1 179 ? 6.243 21.540 -23.458 1.00 90.38 179 GLU A C 1
ATOM 1422 O O . GLU A 1 179 ? 6.529 22.244 -24.436 1.00 90.38 179 GLU A O 1
ATOM 1427 N N . GLY A 1 180 ? 7.172 20.951 -22.701 1.00 88.81 180 GLY A N 1
ATOM 1428 C CA . GLY A 1 180 ? 8.611 21.128 -22.848 1.00 88.81 180 GLY A CA 1
ATOM 1429 C C . GLY A 1 180 ? 9.173 20.706 -24.212 1.00 88.81 180 GLY A C 1
ATOM 1430 O O . GLY A 1 180 ? 8.879 19.642 -24.766 1.00 88.81 180 GLY A O 1
ATOM 1431 N N . THR A 1 181 ? 10.089 21.519 -24.743 1.00 84.81 181 THR A N 1
ATOM 1432 C CA . THR A 1 181 ? 10.789 21.251 -26.015 1.00 84.81 181 THR A CA 1
ATOM 1433 C C . THR A 1 181 ? 11.609 19.960 -25.976 1.00 84.81 181 THR A C 1
ATOM 1435 O O . THR A 1 181 ? 11.724 19.272 -26.991 1.00 84.81 181 THR A O 1
ATOM 1438 N N . THR A 1 182 ? 12.142 19.596 -24.807 1.00 86.00 182 THR A N 1
ATOM 1439 C CA . THR A 1 182 ? 12.870 18.341 -24.591 1.00 86.00 182 THR A CA 1
ATOM 1440 C C . THR A 1 182 ? 11.982 17.129 -24.843 1.00 86.00 182 THR A C 1
ATOM 1442 O O . THR A 1 182 ? 12.408 16.218 -25.544 1.00 86.00 182 THR A O 1
ATOM 1445 N N . PHE A 1 183 ? 10.752 17.104 -24.322 1.00 86.88 183 PHE A N 1
ATOM 1446 C CA . PHE A 1 183 ? 9.851 15.971 -24.531 1.00 86.88 183 PHE A CA 1
ATOM 1447 C C . PHE A 1 183 ? 9.478 15.845 -26.009 1.00 86.88 183 PHE A C 1
ATOM 1449 O O . PHE A 1 183 ? 9.674 14.791 -26.604 1.00 86.88 183 PHE A O 1
ATOM 1456 N N . ARG A 1 184 ? 9.066 16.952 -26.641 1.00 85.38 184 ARG A N 1
ATOM 1457 C CA . ARG A 1 184 ? 8.619 16.979 -28.047 1.00 85.38 184 ARG A CA 1
ATOM 1458 C C . ARG A 1 184 ? 9.658 16.465 -29.048 1.00 85.38 184 ARG A C 1
ATOM 1460 O O . ARG A 1 184 ? 9.287 15.892 -30.069 1.00 85.38 184 ARG A O 1
ATOM 1467 N N . ASN A 1 185 ? 10.944 16.659 -28.756 1.00 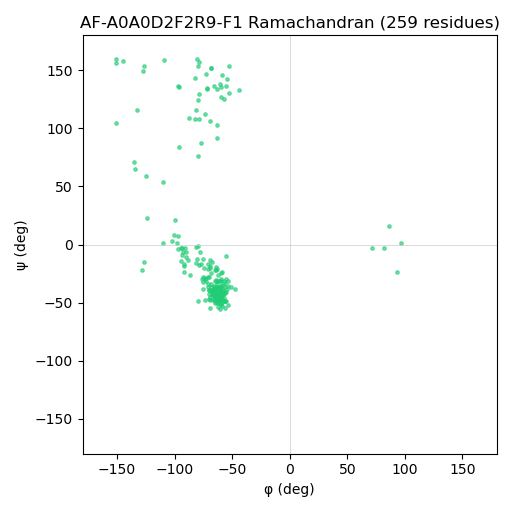87.94 185 ASN A N 1
ATOM 1468 C CA . ASN A 1 185 ? 12.045 16.293 -29.649 1.00 87.94 185 ASN A CA 1
ATOM 1469 C C . ASN A 1 185 ? 12.650 14.905 -29.372 1.00 87.94 185 ASN A C 1
ATOM 1471 O O . ASN A 1 185 ? 13.562 14.498 -30.092 1.00 87.94 185 ASN A O 1
ATOM 1475 N N . ASN A 1 186 ? 12.184 14.187 -28.346 1.00 87.94 186 ASN A N 1
ATOM 1476 C CA . ASN A 1 186 ? 12.744 12.899 -27.941 1.00 87.94 186 ASN A CA 1
ATOM 1477 C C . ASN A 1 186 ? 11.805 11.717 -28.254 1.00 87.94 186 ASN A C 1
ATOM 1479 O O . ASN A 1 186 ? 10.598 11.902 -28.408 1.00 87.94 186 ASN A O 1
ATOM 1483 N N . PRO A 1 187 ? 12.344 10.484 -28.344 1.00 78.50 187 PRO A N 1
ATOM 1484 C CA . PRO A 1 187 ? 11.531 9.276 -28.469 1.00 78.50 187 PRO A CA 1
ATOM 1485 C C . PRO A 1 187 ? 10.511 9.155 -27.327 1.00 78.50 187 PRO A C 1
ATOM 1487 O O . PRO A 1 187 ? 10.864 9.365 -26.167 1.00 78.50 187 PRO A O 1
ATOM 1490 N N . GLY A 1 188 ? 9.269 8.785 -27.656 1.00 80.62 188 GLY A N 1
ATOM 1491 C CA . GLY A 1 188 ? 8.150 8.721 -26.708 1.00 80.62 188 GLY A CA 1
ATOM 1492 C C . GLY A 1 188 ? 7.258 9.966 -26.694 1.00 80.62 188 GLY A C 1
ATOM 1493 O O . GLY A 1 188 ? 6.297 10.000 -25.929 1.00 80.62 188 GLY A O 1
ATOM 1494 N N . SER A 1 189 ? 7.541 10.967 -27.538 1.00 86.38 189 SER A N 1
ATOM 1495 C CA . SER A 1 189 ? 6.702 12.161 -27.718 1.00 86.38 189 SER A CA 1
ATOM 1496 C C . SER A 1 189 ? 5.354 11.896 -28.396 1.00 86.38 189 SER A C 1
ATOM 1498 O O . SER A 1 189 ? 4.474 12.753 -28.385 1.00 86.38 189 SER A O 1
ATOM 1500 N N . ASP A 1 190 ? 5.193 10.711 -28.980 1.00 90.81 190 ASP A N 1
ATOM 1501 C CA . ASP A 1 190 ? 3.969 10.194 -29.587 1.00 90.81 190 ASP A CA 1
ATOM 1502 C C . ASP A 1 190 ? 2.971 9.628 -28.566 1.00 90.81 190 ASP A C 1
ATOM 1504 O O . ASP A 1 190 ? 1.813 9.390 -28.913 1.00 90.81 190 ASP A O 1
ATOM 1508 N N . ARG A 1 191 ? 3.403 9.437 -27.315 1.00 92.56 191 ARG A N 1
ATOM 1509 C CA . ARG A 1 191 ? 2.569 8.902 -26.237 1.00 92.56 191 ARG A CA 1
ATOM 1510 C C . ARG A 1 191 ? 1.541 9.912 -25.752 1.00 92.56 191 ARG A C 1
ATOM 1512 O O . ARG A 1 191 ? 1.802 11.116 -25.699 1.00 92.56 191 ARG A O 1
ATOM 1519 N N . THR A 1 192 ? 0.381 9.413 -25.337 1.00 93.69 192 THR A N 1
ATOM 1520 C CA . THR A 1 192 ? -0.667 10.279 -24.784 1.00 93.69 192 THR A CA 1
ATOM 1521 C C . THR A 1 192 ? -0.397 10.624 -23.319 1.00 93.69 192 THR A C 1
ATOM 1523 O O . THR A 1 192 ? 0.330 9.920 -22.610 1.00 93.69 192 THR A O 1
ATOM 1526 N N . LYS A 1 193 ? -1.020 11.707 -22.838 1.00 93.62 193 LYS A N 1
ATOM 1527 C CA . LYS A 1 193 ? -0.969 12.103 -21.423 1.00 93.62 193 LYS A CA 1
ATOM 1528 C C . LYS A 1 193 ? -1.430 10.958 -20.518 1.00 93.62 193 LYS A C 1
ATOM 1530 O O . LYS A 1 193 ? -0.826 10.699 -19.482 1.00 93.62 193 LYS A O 1
ATOM 1535 N N . GLU A 1 194 ? -2.483 10.255 -20.924 1.00 94.56 194 GLU A N 1
ATOM 1536 C CA . GLU A 1 194 ? -3.065 9.138 -20.182 1.00 94.56 194 GLU A CA 1
ATOM 1537 C C . GLU A 1 194 ? -2.085 7.968 -20.057 1.00 94.56 194 GLU A C 1
ATOM 1539 O O . GLU A 1 194 ? -1.959 7.403 -18.974 1.00 94.56 194 GLU A O 1
ATOM 1544 N N . GLU A 1 195 ? -1.355 7.633 -21.125 1.00 93.81 195 GLU A N 1
ATOM 1545 C CA . GLU A 1 195 ? -0.345 6.567 -21.099 1.00 93.81 195 GLU A CA 1
ATOM 1546 C C . GLU A 1 195 ? 0.824 6.911 -20.165 1.00 93.81 195 GLU A C 1
ATOM 1548 O O . GLU A 1 195 ? 1.294 6.057 -19.411 1.00 93.81 195 GLU A O 1
ATOM 1553 N N . LEU A 1 196 ? 1.286 8.165 -20.187 1.00 94.19 196 LEU A N 1
ATOM 1554 C CA . LEU A 1 196 ? 2.355 8.631 -19.301 1.00 94.19 196 LEU A CA 1
ATOM 1555 C C . LEU A 1 196 ? 1.904 8.663 -17.837 1.00 94.19 196 LEU A C 1
ATOM 1557 O O . LEU A 1 196 ? 2.642 8.225 -16.951 1.00 94.19 196 LEU A O 1
ATOM 1561 N N . LEU A 1 197 ? 0.683 9.138 -17.575 1.00 95.62 197 LEU A N 1
ATOM 1562 C CA . LEU A 1 197 ? 0.104 9.131 -16.233 1.00 95.62 197 LEU A CA 1
ATOM 1563 C C . LEU A 1 197 ? -0.100 7.714 -15.710 1.00 95.62 197 LEU A C 1
ATOM 1565 O O . LEU A 1 197 ? 0.135 7.460 -14.526 1.00 95.62 197 LEU A O 1
ATOM 1569 N N . ASP A 1 198 ? -0.509 6.777 -16.560 1.00 94.06 198 ASP A N 1
ATOM 1570 C CA . ASP A 1 198 ? -0.655 5.382 -16.166 1.00 94.06 198 ASP A CA 1
ATOM 1571 C C . ASP A 1 198 ? 0.696 4.777 -15.742 1.00 94.06 198 ASP A C 1
ATOM 1573 O O . ASP A 1 198 ? 0.793 4.186 -14.663 1.00 94.06 198 ASP A O 1
ATOM 1577 N N . ASP A 1 199 ? 1.770 5.023 -16.496 1.00 92.69 199 ASP A N 1
ATOM 1578 C CA . ASP A 1 199 ? 3.122 4.577 -16.133 1.00 92.69 199 ASP A CA 1
ATOM 1579 C C . ASP A 1 199 ? 3.629 5.215 -14.836 1.00 92.69 199 ASP A C 1
ATOM 1581 O O . ASP A 1 199 ? 4.116 4.529 -13.926 1.00 92.69 199 ASP A O 1
ATOM 1585 N N . VAL A 1 200 ? 3.528 6.542 -14.734 1.00 94.75 200 VAL A N 1
ATOM 1586 C CA . VAL A 1 200 ? 4.012 7.290 -13.569 1.00 94.75 200 VAL A CA 1
ATOM 1587 C C . VAL A 1 200 ? 3.221 6.902 -12.325 1.00 94.75 200 VAL A C 1
ATOM 1589 O O . VAL A 1 200 ? 3.821 6.638 -11.279 1.00 94.75 200 VAL A O 1
ATOM 1592 N N . SER A 1 201 ? 1.899 6.765 -12.438 1.00 96.44 201 SER A N 1
ATOM 1593 C CA . SER A 1 201 ? 1.051 6.332 -11.328 1.00 96.44 201 SER A CA 1
ATOM 1594 C C . SER A 1 201 ? 1.391 4.915 -10.864 1.00 96.44 201 SER A C 1
ATOM 1596 O O . SER A 1 201 ? 1.538 4.706 -9.659 1.00 96.44 201 SER A O 1
ATOM 1598 N N . ARG A 1 202 ? 1.619 3.953 -11.776 1.00 94.19 202 ARG A N 1
ATOM 1599 C CA . ARG A 1 202 ? 2.072 2.587 -11.430 1.00 94.19 202 ARG A CA 1
ATOM 1600 C C . ARG A 1 202 ? 3.416 2.608 -10.691 1.00 94.19 202 ARG A C 1
ATOM 1602 O O . ARG A 1 202 ? 3.597 1.905 -9.695 1.00 94.19 202 ARG A O 1
ATOM 1609 N N . ASN A 1 203 ? 4.351 3.441 -11.141 1.00 92.88 203 ASN A N 1
ATOM 1610 C CA . ASN A 1 203 ? 5.679 3.546 -10.536 1.00 92.88 203 ASN A CA 1
ATOM 1611 C C . ASN A 1 203 ? 5.655 4.217 -9.156 1.00 92.88 203 ASN A C 1
ATOM 1613 O O . ASN A 1 203 ? 6.404 3.821 -8.252 1.00 92.88 203 ASN A O 1
ATOM 1617 N N . ARG A 1 204 ? 4.787 5.217 -8.982 1.00 95.44 204 ARG A N 1
ATOM 1618 C CA . ARG A 1 204 ? 4.706 6.034 -7.769 1.00 95.44 204 ARG A CA 1
ATOM 1619 C C . ARG A 1 204 ? 3.721 5.508 -6.729 1.00 95.44 204 ARG A C 1
ATOM 1621 O O . ARG A 1 204 ? 3.891 5.860 -5.565 1.00 95.44 204 ARG A O 1
ATOM 1628 N N . LEU A 1 205 ? 2.766 4.634 -7.077 1.00 96.31 205 LEU A N 1
ATOM 1629 C CA . LEU A 1 205 ? 1.659 4.224 -6.188 1.00 96.31 205 LEU A CA 1
ATOM 1630 C C . LEU A 1 205 ? 2.105 3.849 -4.770 1.00 96.31 205 LEU A C 1
ATOM 1632 O O . LEU A 1 205 ? 1.456 4.195 -3.788 1.00 96.31 205 LEU A O 1
ATOM 1636 N N . TRP A 1 206 ? 3.249 3.176 -4.638 1.00 96.25 206 TRP A N 1
ATOM 1637 C CA . TRP A 1 206 ? 3.751 2.707 -3.349 1.00 96.25 206 TRP A CA 1
ATOM 1638 C C . TRP A 1 206 ? 4.085 3.847 -2.385 1.00 96.25 206 TRP A C 1
ATOM 1640 O O . TRP A 1 206 ? 3.952 3.684 -1.171 1.00 96.25 206 TRP A O 1
ATOM 1650 N N . ALA A 1 207 ? 4.495 5.004 -2.909 1.00 96.12 207 ALA A N 1
ATOM 1651 C CA . ALA A 1 207 ? 4.740 6.199 -2.115 1.00 96.12 207 ALA A CA 1
ATOM 1652 C C . ALA A 1 207 ? 3.444 6.783 -1.531 1.00 96.12 207 ALA A C 1
ATOM 1654 O O . ALA A 1 207 ? 3.515 7.397 -0.471 1.00 96.12 207 ALA A O 1
ATOM 1655 N N . TYR A 1 208 ? 2.291 6.512 -2.158 1.00 97.25 208 TYR A N 1
ATOM 1656 C CA . TYR A 1 208 ? 0.973 7.055 -1.807 1.00 97.25 208 TYR A CA 1
ATOM 1657 C C . TYR A 1 208 ? 0.091 6.091 -0.999 1.00 97.25 208 TYR A C 1
ATOM 1659 O O . TYR A 1 208 ? -1.080 6.380 -0.751 1.00 97.25 208 TYR A O 1
ATOM 1667 N N . ILE A 1 209 ? 0.626 4.953 -0.544 1.00 97.31 209 ILE A N 1
ATOM 1668 C CA . ILE A 1 209 ? -0.137 3.989 0.268 1.00 97.31 209 ILE A CA 1
ATOM 1669 C C . ILE A 1 209 ? -0.700 4.633 1.540 1.00 97.31 209 ILE A C 1
ATOM 1671 O O . ILE A 1 209 ? -1.847 4.383 1.882 1.00 97.31 209 ILE A O 1
ATOM 1675 N N . ASP A 1 210 ? 0.060 5.486 2.224 1.00 96.50 210 ASP A N 1
ATOM 1676 C CA . ASP A 1 210 ? -0.400 6.198 3.425 1.00 96.50 210 ASP A CA 1
ATOM 1677 C C . ASP A 1 210 ? -1.565 7.157 3.134 1.00 96.50 210 ASP A C 1
ATOM 1679 O O . ASP A 1 210 ? -2.482 7.276 3.947 1.00 96.50 210 ASP A O 1
ATOM 1683 N N . TYR A 1 211 ? -1.589 7.776 1.950 1.00 97.06 211 TYR A N 1
ATOM 1684 C CA . TYR A 1 211 ? -2.712 8.608 1.511 1.00 97.06 211 TYR A CA 1
ATOM 1685 C C . TYR A 1 211 ? -3.953 7.758 1.234 1.00 97.06 211 TYR A C 1
ATOM 1687 O O . TYR A 1 211 ? -5.035 8.075 1.722 1.00 97.06 211 TYR A O 1
ATOM 1695 N N . ALA A 1 212 ? -3.795 6.636 0.527 1.00 97.88 212 ALA A N 1
ATOM 1696 C CA . ALA A 1 212 ? -4.893 5.703 0.276 1.00 97.88 212 ALA A CA 1
ATOM 1697 C C . ALA A 1 212 ? -5.469 5.121 1.579 1.00 97.88 212 ALA A C 1
ATOM 1699 O O . ALA A 1 212 ? -6.679 4.955 1.717 1.00 97.88 212 ALA A O 1
ATOM 1700 N N . VAL A 1 213 ? -4.612 4.858 2.568 1.00 97.56 213 VAL A N 1
ATOM 1701 C CA . VAL A 1 213 ? -5.016 4.407 3.907 1.00 97.56 213 VAL A CA 1
ATOM 1702 C C . VAL A 1 213 ? -5.790 5.499 4.646 1.00 97.56 213 VAL A C 1
ATOM 1704 O O . VAL A 1 213 ? -6.813 5.212 5.272 1.00 97.56 213 VAL A O 1
ATOM 1707 N N . ALA A 1 214 ? -5.331 6.752 4.576 1.00 96.62 214 ALA A N 1
ATOM 1708 C CA . ALA A 1 214 ? -6.045 7.884 5.157 1.00 96.62 214 ALA A CA 1
ATOM 1709 C C . ALA A 1 214 ? -7.443 8.044 4.536 1.00 96.62 214 ALA A C 1
ATOM 1711 O O . ALA A 1 214 ? -8.415 8.191 5.281 1.00 96.62 214 ALA A O 1
ATOM 1712 N N . ASP A 1 215 ? -7.546 7.927 3.210 1.00 97.12 215 ASP A N 1
ATOM 1713 C CA . ASP A 1 215 ? -8.813 7.966 2.477 1.00 97.12 215 ASP A CA 1
ATOM 1714 C C . ASP A 1 215 ? -9.750 6.828 2.878 1.00 97.12 215 ASP A C 1
ATOM 1716 O O . ASP A 1 215 ? -10.902 7.081 3.228 1.00 97.12 215 ASP A O 1
ATOM 1720 N N . ALA A 1 216 ? -9.248 5.590 2.922 1.00 96.12 216 ALA A N 1
ATOM 1721 C CA . ALA A 1 216 ? -10.030 4.415 3.310 1.00 96.12 216 ALA A CA 1
ATOM 1722 C C . ALA A 1 216 ? -10.559 4.493 4.755 1.00 96.12 216 ALA A C 1
ATOM 1724 O O . ALA A 1 216 ? -11.578 3.892 5.091 1.00 96.12 216 ALA A O 1
ATOM 1725 N N . MET A 1 217 ? -9.877 5.237 5.630 1.00 94.81 217 MET A N 1
ATOM 1726 C CA . MET A 1 217 ? -10.306 5.463 7.012 1.00 94.81 217 MET A CA 1
ATOM 1727 C C . MET A 1 217 ? -11.178 6.710 7.191 1.00 94.81 217 MET A C 1
ATOM 1729 O O . MET A 1 217 ? -11.568 7.008 8.334 1.00 94.81 217 MET A O 1
ATOM 1733 N N . SER A 1 218 ? -11.416 7.485 6.136 1.00 94.31 218 SER A N 1
ATOM 1734 C CA . SER A 1 218 ? -12.171 8.723 6.245 1.00 94.31 218 SER A CA 1
ATOM 1735 C C . SER A 1 218 ? -13.676 8.479 6.218 1.00 94.31 218 SER A C 1
ATOM 1737 O O . SER A 1 218 ? -14.176 7.611 5.512 1.00 94.31 218 SER A O 1
ATOM 1739 N N . LEU A 1 219 ? -14.401 9.272 7.005 1.00 92.69 219 LEU A N 1
ATOM 1740 C CA . LEU A 1 219 ? -15.864 9.365 6.955 1.00 92.69 219 LEU A CA 1
ATOM 1741 C C . LEU A 1 219 ? -16.323 10.719 6.390 1.00 92.69 219 LEU A C 1
ATOM 1743 O O . LEU A 1 219 ? -17.520 10.990 6.358 1.00 92.69 219 LEU A O 1
ATOM 1747 N N . SER A 1 220 ? -15.381 11.591 6.013 1.00 91.31 220 SER A N 1
ATOM 1748 C CA . SER A 1 220 ? -15.679 12.889 5.414 1.00 91.31 220 SER A CA 1
ATOM 1749 C C . SER A 1 220 ? -16.012 12.754 3.934 1.00 91.31 220 SER A C 1
ATOM 1751 O O . SER A 1 220 ? -15.541 11.843 3.260 1.00 91.31 220 SER A O 1
ATOM 1753 N N . GLU A 1 221 ? -16.792 13.709 3.433 1.00 90.12 221 GLU A N 1
ATOM 1754 C CA . GLU A 1 221 ? -17.091 13.846 2.006 1.00 90.12 221 GLU A CA 1
ATOM 1755 C C . GLU A 1 221 ? -15.824 14.150 1.196 1.00 90.12 221 GLU A C 1
ATOM 1757 O O . GLU A 1 221 ? -15.551 13.502 0.189 1.00 90.12 221 GLU A O 1
ATOM 1762 N N . ASN A 1 222 ? -14.996 15.072 1.696 1.00 92.00 222 ASN A N 1
ATOM 1763 C CA . ASN A 1 222 ? -13.694 15.366 1.109 1.00 92.00 222 ASN A CA 1
ATOM 1764 C C . ASN A 1 222 ? -12.678 14.303 1.516 1.00 92.00 222 ASN A C 1
ATOM 1766 O O . ASN A 1 222 ? -12.515 14.023 2.711 1.00 92.00 222 ASN A O 1
ATOM 1770 N N . ARG A 1 223 ? -11.959 13.743 0.543 1.00 93.31 223 ARG A N 1
ATOM 1771 C CA . ARG A 1 223 ? -10.900 12.772 0.817 1.00 93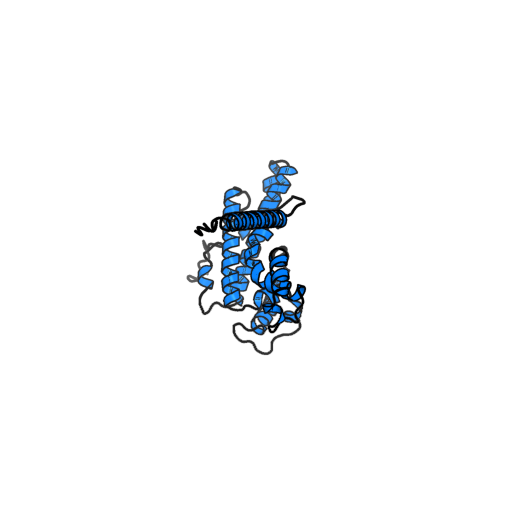.31 223 ARG A CA 1
ATOM 1772 C C . ARG A 1 223 ? -9.683 13.468 1.439 1.00 93.31 223 ARG A C 1
ATOM 1774 O O . ARG A 1 223 ? -9.272 14.519 0.944 1.00 93.31 223 ARG A O 1
ATOM 1781 N N . PRO A 1 224 ? -9.089 12.912 2.509 1.00 95.44 224 PRO A N 1
ATOM 1782 C CA . PRO A 1 224 ? -7.851 13.426 3.090 1.00 95.44 224 PRO A CA 1
ATOM 1783 C C . PRO A 1 224 ? -6.717 13.637 2.080 1.00 95.44 224 PRO A C 1
ATOM 1785 O O . PRO A 1 224 ? -5.968 14.605 2.217 1.00 95.44 224 PRO A O 1
ATOM 1788 N N . SER A 1 225 ? -6.594 12.765 1.076 1.00 94.62 225 SER A N 1
ATOM 1789 C CA . SER A 1 225 ? -5.606 12.903 0.003 1.00 94.62 225 SER A CA 1
ATOM 1790 C C . SER A 1 225 ? -5.815 14.176 -0.817 1.00 94.62 225 SER A C 1
ATOM 1792 O O . SER A 1 225 ? -4.882 14.966 -0.933 1.00 94.62 225 SER A O 1
ATOM 1794 N N . ASP A 1 226 ? -7.043 14.428 -1.279 1.00 93.19 226 ASP A N 1
ATOM 1795 C CA . ASP A 1 226 ? -7.394 15.619 -2.060 1.00 93.19 226 ASP A CA 1
ATOM 1796 C C . ASP A 1 226 ? -7.125 16.904 -1.249 1.00 93.19 226 ASP A C 1
ATOM 1798 O O . ASP A 1 226 ? -6.538 17.858 -1.758 1.00 93.19 226 ASP A O 1
ATOM 1802 N N . VAL A 1 227 ? -7.474 16.918 0.046 1.00 93.25 227 VAL A N 1
ATOM 1803 C CA . VAL A 1 227 ? -7.198 18.064 0.937 1.00 93.25 227 VAL A CA 1
ATOM 1804 C C . VAL A 1 227 ? -5.696 18.320 1.062 1.00 93.25 227 VAL A C 1
ATOM 1806 O O . VAL A 1 227 ? -5.256 19.465 0.964 1.00 93.25 227 VAL A O 1
ATOM 1809 N N . LYS A 1 228 ? -4.901 17.267 1.268 1.00 91.81 228 LYS A N 1
ATOM 1810 C CA . LYS A 1 228 ? -3.450 17.393 1.433 1.00 91.81 228 LYS A CA 1
ATOM 1811 C C . LYS A 1 228 ? -2.768 17.830 0.136 1.00 91.81 228 LYS A C 1
ATOM 1813 O O . LYS A 1 228 ? -1.891 18.684 0.189 1.00 91.81 228 LYS A O 1
ATOM 1818 N N . MET A 1 229 ? -3.203 17.311 -1.010 1.00 89.50 229 MET A N 1
ATOM 1819 C CA . MET A 1 229 ? -2.713 17.747 -2.320 1.00 89.50 229 MET A CA 1
ATOM 1820 C C . MET A 1 229 ? -2.995 19.232 -2.567 1.00 89.50 229 MET A C 1
ATOM 1822 O O . MET A 1 229 ? -2.100 19.964 -2.980 1.00 89.50 229 MET A O 1
ATOM 1826 N N . LEU A 1 230 ? -4.210 19.704 -2.262 1.00 89.69 230 LEU A N 1
ATOM 1827 C CA . LEU A 1 230 ? -4.551 21.125 -2.382 1.00 89.69 230 LEU A CA 1
ATOM 1828 C C . LEU A 1 230 ? -3.661 22.003 -1.496 1.00 89.69 230 LEU A C 1
ATOM 1830 O O . LEU A 1 230 ? -3.170 23.027 -1.961 1.00 89.69 230 LEU A O 1
ATOM 1834 N N . GLN A 1 231 ? -3.411 21.582 -0.254 1.00 90.19 231 GLN A N 1
ATOM 1835 C CA . GLN A 1 231 ? -2.512 22.292 0.661 1.00 90.19 231 GLN A CA 1
ATOM 1836 C C . GLN A 1 231 ? -1.071 22.329 0.139 1.00 90.19 231 GLN A C 1
ATOM 1838 O O . GLN A 1 231 ? -0.429 23.374 0.196 1.00 90.19 231 GLN A O 1
ATOM 1843 N N . THR A 1 232 ? -0.561 21.216 -0.395 1.00 87.56 232 THR A N 1
ATOM 1844 C CA . THR A 1 232 ? 0.780 21.166 -0.994 1.00 87.56 232 THR A CA 1
ATOM 1845 C C . THR A 1 232 ? 0.878 22.063 -2.227 1.00 87.56 232 THR A C 1
ATOM 1847 O O . THR A 1 232 ? 1.833 22.825 -2.336 1.00 87.56 232 THR A O 1
ATOM 1850 N N . ARG A 1 233 ? -0.123 22.047 -3.118 1.00 86.75 233 ARG A N 1
ATOM 1851 C CA . ARG A 1 233 ? -0.172 22.936 -4.291 1.00 86.75 233 ARG A CA 1
ATOM 1852 C C . ARG A 1 233 ? -0.216 24.412 -3.899 1.00 86.75 233 ARG A C 1
ATOM 1854 O O . ARG A 1 233 ? 0.481 25.213 -4.508 1.00 86.75 233 ARG A O 1
ATOM 1861 N N . GLN A 1 234 ? -1.016 24.769 -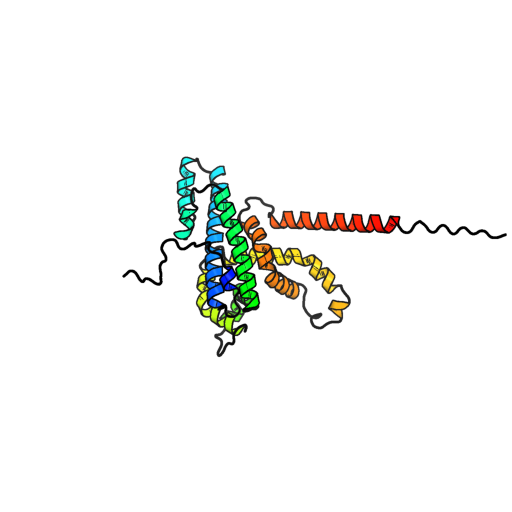2.894 1.00 89.00 234 GLN A N 1
ATOM 1862 C CA . GLN A 1 234 ? -1.078 26.138 -2.372 1.00 89.00 234 GLN A CA 1
ATOM 1863 C C . GLN A 1 234 ? 0.278 26.575 -1.825 1.00 89.00 234 GLN A C 1
ATOM 1865 O O . GLN A 1 234 ? 0.809 27.585 -2.270 1.00 89.00 234 GLN A O 1
ATOM 1870 N N . ARG A 1 235 ? 0.883 25.753 -0.964 1.00 90.06 235 ARG A N 1
ATOM 1871 C CA . ARG A 1 235 ? 2.204 26.029 -0.399 1.00 90.06 235 ARG A CA 1
ATOM 1872 C C . ARG A 1 235 ? 3.283 26.190 -1.471 1.00 90.06 235 ARG A C 1
ATOM 1874 O O . ARG A 1 235 ? 4.111 27.079 -1.362 1.00 90.06 235 ARG A O 1
ATOM 1881 N N . ASN A 1 236 ? 3.293 25.341 -2.498 1.00 85.38 236 ASN A N 1
ATOM 1882 C CA . ASN A 1 236 ? 4.280 25.451 -3.574 1.00 85.38 236 ASN A CA 1
ATOM 1883 C C . ASN A 1 236 ? 4.097 26.743 -4.386 1.00 85.38 236 ASN A C 1
ATOM 1885 O O . ASN A 1 236 ? 5.084 27.336 -4.795 1.00 85.38 236 ASN A O 1
ATOM 1889 N N . ARG A 1 237 ? 2.852 27.195 -4.597 1.00 86.69 237 ARG A N 1
ATOM 1890 C CA . ARG A 1 237 ? 2.581 28.485 -5.252 1.00 86.69 237 ARG A CA 1
ATOM 1891 C C . ARG A 1 237 ? 3.025 29.672 -4.406 1.00 86.69 237 ARG A C 1
ATOM 1893 O O . ARG A 1 237 ? 3.531 30.627 -4.971 1.00 86.69 237 ARG A O 1
ATOM 1900 N N . GLU A 1 238 ? 2.830 29.606 -3.091 1.00 90.19 238 GLU A N 1
ATOM 1901 C CA . GLU A 1 238 ? 3.309 30.634 -2.157 1.00 90.19 238 GLU A CA 1
ATOM 1902 C C . GLU A 1 238 ? 4.839 30.732 -2.200 1.00 90.19 238 GLU A C 1
ATOM 1904 O O . GLU A 1 238 ? 5.360 31.819 -2.397 1.00 90.19 238 GLU A O 1
ATOM 1909 N N . LEU A 1 239 ? 5.547 29.598 -2.143 1.00 87.56 239 LEU A N 1
ATOM 1910 C CA . LEU A 1 239 ? 7.013 29.577 -2.226 1.00 87.56 239 LEU A CA 1
ATOM 1911 C C . LEU A 1 239 ? 7.548 30.109 -3.563 1.00 87.56 239 LEU A C 1
ATOM 1913 O O . LEU A 1 239 ? 8.550 30.808 -3.573 1.00 87.56 239 LEU A O 1
ATOM 1917 N N . LEU A 1 240 ? 6.889 29.787 -4.682 1.00 86.75 240 LEU A N 1
ATOM 1918 C CA . LEU A 1 240 ? 7.271 30.335 -5.986 1.00 86.75 240 LEU A CA 1
ATOM 1919 C C . LEU A 1 240 ? 7.036 31.848 -6.051 1.00 86.75 240 LEU A C 1
ATOM 1921 O O . LEU A 1 240 ? 7.848 32.554 -6.626 1.00 86.75 240 LEU A O 1
ATOM 1925 N N . ALA A 1 241 ? 5.940 32.352 -5.476 1.00 86.50 241 ALA A N 1
ATOM 1926 C CA . ALA A 1 241 ? 5.684 33.790 -5.431 1.00 86.50 241 ALA A CA 1
ATOM 1927 C C . ALA A 1 241 ? 6.731 34.534 -4.585 1.00 86.50 241 ALA A C 1
ATOM 1929 O O . ALA A 1 241 ? 7.183 35.588 -5.009 1.00 86.50 241 ALA A O 1
ATOM 1930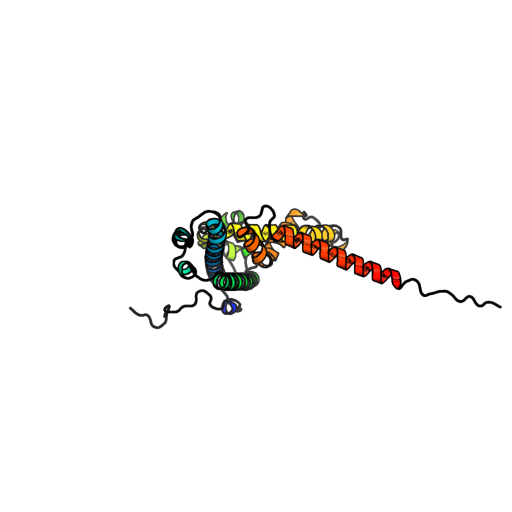 N N . GLU A 1 242 ? 7.149 33.960 -3.450 1.00 84.69 242 GLU A N 1
ATOM 1931 C CA . GLU A 1 242 ? 8.241 34.498 -2.623 1.00 84.69 242 GLU A CA 1
ATOM 1932 C C . GLU A 1 242 ? 9.572 34.548 -3.402 1.00 84.69 242 GLU A C 1
ATOM 1934 O O . GLU A 1 242 ? 10.259 35.559 -3.360 1.00 84.69 242 GLU A O 1
ATOM 1939 N N . GLU A 1 243 ? 9.906 33.505 -4.173 1.00 80.94 243 GLU A N 1
ATOM 1940 C CA . GLU A 1 243 ? 11.132 33.470 -4.993 1.00 80.94 243 GLU A CA 1
ATOM 1941 C C . GLU A 1 243 ? 11.143 34.557 -6.086 1.00 80.94 243 GLU A C 1
ATOM 1943 O O . GLU A 1 243 ? 12.180 35.166 -6.325 1.00 80.94 243 GLU A O 1
ATOM 1948 N N . TYR A 1 244 ? 9.995 34.852 -6.707 1.00 74.25 244 TYR A N 1
ATOM 1949 C CA . TYR A 1 244 ? 9.890 35.928 -7.702 1.00 74.25 244 TYR A CA 1
ATOM 1950 C C . TYR A 1 244 ? 9.885 37.336 -7.086 1.00 74.25 244 TYR A C 1
ATOM 1952 O O . TYR A 1 244 ? 10.388 38.262 -7.713 1.00 74.25 244 TYR A O 1
ATOM 1960 N N . GLU A 1 245 ? 9.329 37.515 -5.884 1.00 72.94 245 GLU A N 1
ATOM 1961 C CA . GLU A 1 245 ? 9.369 38.807 -5.180 1.00 72.94 245 GLU A CA 1
ATOM 1962 C C . GLU A 1 245 ? 10.799 39.165 -4.730 1.00 72.94 245 GLU A C 1
ATOM 1964 O O . GLU A 1 245 ? 11.168 40.335 -4.790 1.00 72.94 245 GLU A O 1
ATOM 1969 N N . ASP A 1 246 ? 11.618 38.173 -4.361 1.00 62.03 246 ASP A N 1
ATOM 1970 C CA . ASP A 1 246 ? 13.026 38.377 -3.990 1.00 62.03 246 ASP A CA 1
ATOM 1971 C C . ASP A 1 246 ? 13.937 38.666 -5.213 1.00 62.03 246 ASP A C 1
ATOM 1973 O O . ASP A 1 246 ? 14.936 39.370 -5.076 1.00 62.03 246 ASP A O 1
ATOM 1977 N N . GLU A 1 247 ? 13.616 38.158 -6.413 1.00 59.19 247 GLU A N 1
ATOM 1978 C CA . GLU A 1 247 ? 14.405 38.404 -7.640 1.00 59.19 247 GLU A CA 1
ATOM 1979 C C . GLU A 1 247 ? 14.184 39.809 -8.240 1.00 59.19 247 GLU A C 1
ATOM 1981 O O . GLU A 1 247 ? 15.110 40.373 -8.827 1.00 59.19 247 GLU A O 1
ATOM 1986 N N . ASP A 1 248 ? 12.996 40.402 -8.064 1.00 57.03 248 ASP A N 1
ATOM 1987 C CA . ASP A 1 248 ? 12.671 41.748 -8.566 1.00 57.03 248 ASP A CA 1
ATOM 1988 C C . ASP A 1 248 ? 13.277 42.883 -7.697 1.00 57.03 248 ASP A C 1
ATOM 1990 O O . ASP A 1 248 ? 13.381 44.021 -8.161 1.00 57.03 248 ASP A O 1
ATOM 1994 N N . GLU A 1 249 ? 13.709 42.611 -6.455 1.00 53.81 249 GLU A N 1
ATOM 1995 C CA . GLU A 1 249 ? 14.363 43.607 -5.577 1.00 53.81 249 GLU A CA 1
ATOM 1996 C C . GLU A 1 249 ? 15.870 43.798 -5.868 1.00 53.81 249 GLU A C 1
ATOM 1998 O O . GLU A 1 249 ? 16.447 44.813 -5.468 1.00 53.81 249 GLU A O 1
ATOM 2003 N N . ASP A 1 250 ? 16.507 42.876 -6.602 1.00 53.81 250 ASP A N 1
ATOM 2004 C CA . ASP A 1 250 ? 17.950 42.900 -6.900 1.00 53.81 250 ASP A CA 1
ATOM 2005 C C . ASP A 1 250 ? 18.308 43.601 -8.239 1.00 53.81 250 ASP A C 1
ATOM 2007 O O . ASP A 1 250 ? 19.492 43.810 -8.530 1.00 53.81 250 ASP A O 1
ATOM 2011 N N . GLU A 1 251 ? 17.330 44.006 -9.066 1.00 53.19 251 GLU A N 1
ATOM 2012 C CA . GLU A 1 251 ? 17.582 44.646 -10.378 1.00 53.19 251 GLU A CA 1
ATOM 2013 C C . GLU A 1 251 ? 17.689 46.190 -10.351 1.00 53.19 251 GLU A C 1
ATOM 2015 O O . GLU A 1 251 ? 18.095 46.791 -11.352 1.00 53.19 251 GLU A O 1
ATOM 2020 N N . ASP A 1 252 ? 17.425 46.852 -9.218 1.00 52.19 252 ASP A N 1
ATOM 2021 C CA . ASP A 1 252 ? 17.302 48.323 -9.152 1.00 52.19 252 ASP A CA 1
ATOM 2022 C C . ASP A 1 252 ? 18.568 49.096 -8.695 1.00 52.19 252 ASP A C 1
ATOM 2024 O O . ASP A 1 252 ? 18.523 50.321 -8.557 1.00 52.19 252 ASP A O 1
ATOM 2028 N N . GLU A 1 253 ? 19.735 48.458 -8.517 1.00 52.62 253 GLU A N 1
ATOM 2029 C CA . GLU A 1 253 ? 20.959 49.138 -8.028 1.00 52.62 253 GLU A CA 1
ATOM 2030 C C . GLU A 1 253 ? 22.079 49.288 -9.086 1.00 52.62 253 GLU A C 1
ATOM 2032 O O . GLU A 1 253 ? 23.238 48.944 -8.860 1.00 52.62 253 GLU A O 1
ATOM 2037 N N . TYR A 1 254 ? 21.765 49.866 -10.253 1.00 55.25 254 TYR A N 1
ATOM 2038 C CA . TYR A 1 254 ? 22.778 50.443 -11.158 1.00 55.25 254 TYR A CA 1
ATOM 2039 C C . TYR A 1 254 ? 22.355 51.825 -11.679 1.00 55.25 254 TYR A C 1
ATOM 2041 O O . TYR A 1 254 ? 22.161 52.037 -12.879 1.00 55.25 254 TYR A O 1
ATOM 2049 N N . GLU A 1 255 ? 22.241 52.800 -10.774 1.00 53.00 255 GLU A N 1
ATOM 2050 C CA . GLU A 1 255 ? 22.163 54.211 -11.155 1.00 53.00 255 GLU A CA 1
ATOM 2051 C C . GLU A 1 255 ? 23.532 54.643 -11.722 1.00 53.00 255 GLU A C 1
ATOM 2053 O O . GLU A 1 255 ? 24.537 54.747 -11.020 1.00 53.00 255 GLU A O 1
ATOM 2058 N N . TYR A 1 256 ? 23.594 54.805 -13.047 1.00 54.84 256 TYR A N 1
ATOM 2059 C CA . TYR A 1 256 ? 24.755 55.331 -13.762 1.00 54.84 256 TYR A CA 1
ATOM 2060 C C . TYR A 1 256 ? 25.015 56.782 -13.322 1.00 54.84 256 TYR A C 1
ATOM 2062 O O . TYR A 1 256 ? 24.362 57.705 -13.812 1.00 54.84 256 TYR A O 1
ATOM 2070 N N . ASP A 1 257 ? 26.018 56.993 -12.468 1.00 51.91 257 ASP A N 1
ATOM 2071 C CA . ASP A 1 257 ? 26.641 58.307 -12.273 1.00 51.91 257 ASP A CA 1
ATOM 2072 C C . ASP A 1 257 ? 27.311 58.741 -13.589 1.00 51.91 257 ASP A C 1
ATOM 2074 O O . ASP A 1 257 ? 28.454 58.408 -13.913 1.00 51.91 257 ASP A O 1
ATOM 2078 N N . SER A 1 258 ? 26.546 59.473 -14.395 1.00 54.31 258 SER A N 1
ATOM 2079 C CA . SER A 1 258 ? 27.018 60.208 -15.563 1.00 54.31 258 SER A CA 1
ATOM 2080 C C . SER A 1 258 ? 27.664 61.520 -15.107 1.00 54.31 258 SER A C 1
ATOM 2082 O O . SER A 1 258 ? 27.091 62.595 -15.290 1.00 54.31 258 SER A O 1
ATOM 2084 N N . ASP A 1 259 ? 28.883 61.446 -14.578 1.00 55.56 259 ASP A N 1
ATOM 2085 C CA . ASP A 1 259 ? 29.760 62.615 -14.516 1.00 55.56 259 ASP A CA 1
ATOM 2086 C C . ASP A 1 259 ? 30.396 62.836 -15.897 1.00 55.56 259 ASP A C 1
ATOM 2088 O O . ASP A 1 259 ? 31.254 62.082 -16.366 1.00 55.56 259 ASP A O 1
ATOM 2092 N N . SER A 1 260 ? 29.944 63.886 -16.580 1.00 55.81 260 SER A N 1
ATOM 2093 C CA . SER A 1 260 ? 30.607 64.465 -17.747 1.00 55.81 260 SER A CA 1
ATOM 2094 C C . SER A 1 260 ? 30.685 65.983 -17.587 1.00 55.81 260 SER A C 1
ATOM 2096 O O . SER A 1 260 ? 29.659 66.657 -17.617 1.00 55.81 260 SER A O 1
ATOM 2098 N N . GLU A 1 261 ? 31.942 66.437 -17.500 1.00 51.66 261 GLU A N 1
ATOM 2099 C CA . GLU A 1 261 ? 32.505 67.797 -17.670 1.00 51.66 261 GLU A CA 1
ATOM 2100 C C . GLU A 1 261 ? 32.445 68.811 -16.513 1.00 51.66 261 GLU A C 1
ATOM 2102 O O . GLU A 1 261 ? 31.361 69.312 -16.146 1.00 51.66 261 GLU A O 1
#